Protein AF-A0A7X8MA89-F1 (afdb_monomer_lite)

Radius of gyration: 22.32 Å; chains: 1; bounding box: 61×74×47 Å

Sequence (234 aa):
MNWMFFGKRVLFVTLAVSFALFIGYHLLQARSNEELETSLDEMATQAAENQDWDLDGEPDLDDAESEKSLIWLNSSLARVAFSEPRKSGRVFAYLSMGRLYGVDDQGRILELEVGESHKDAPLLSGDGLKVDVHNKRLAGKEFQDAVQFMKELEDKNPVMGRRISEICISRKSGLICYFNWADMIPILVGHGLIKQKVQSLSIFFEQLTNTGLLDHTRYLDARLGDRIVLKRNS

Structure (mmCIF, N/CA/C/O backbone):
data_AF-A0A7X8MA89-F1
#
_entry.id   AF-A0A7X8MA89-F1
#
loop_
_atom_site.group_PDB
_atom_site.id
_atom_site.type_symbol
_atom_site.label_atom_id
_atom_site.label_alt_id
_atom_site.label_comp_id
_atom_site.label_asym_id
_atom_site.label_entity_id
_atom_site.label_seq_id
_atom_site.pdbx_PDB_ins_code
_atom_site.Cartn_x
_atom_site.Cartn_y
_atom_site.Cartn_z
_atom_site.occupancy
_atom_site.B_iso_or_equiv
_atom_site.auth_seq_id
_atom_site.auth_comp_id
_atom_site.auth_asym_id
_atom_site.auth_atom_id
_atom_site.pdbx_PDB_model_num
ATOM 1 N N . MET A 1 1 ? 43.577 49.460 11.407 1.00 54.25 1 MET A N 1
ATOM 2 C CA . MET A 1 1 ? 42.816 48.251 11.800 1.00 54.25 1 MET A CA 1
ATOM 3 C C . MET A 1 1 ? 42.234 47.638 10.531 1.00 54.25 1 MET A C 1
ATOM 5 O O . MET A 1 1 ? 41.493 48.321 9.840 1.00 54.25 1 MET A O 1
ATOM 9 N N . ASN A 1 2 ? 42.670 46.438 10.136 1.00 53.50 2 ASN A N 1
ATOM 10 C CA . ASN A 1 2 ? 42.397 45.875 8.805 1.00 53.50 2 ASN A CA 1
ATOM 11 C C . ASN A 1 2 ? 41.014 45.191 8.759 1.00 53.50 2 ASN A C 1
ATOM 13 O O . ASN A 1 2 ? 40.892 43.980 8.942 1.00 53.50 2 ASN A O 1
ATOM 17 N N . TRP A 1 3 ? 39.967 45.982 8.517 1.00 58.16 3 TRP A N 1
ATOM 18 C CA . TRP A 1 3 ? 38.560 45.553 8.472 1.00 58.16 3 TRP A CA 1
ATOM 19 C C . TRP A 1 3 ? 38.288 44.395 7.494 1.00 58.16 3 TRP A C 1
ATOM 21 O O . TRP A 1 3 ? 37.449 43.537 7.761 1.00 58.16 3 TRP A O 1
ATOM 31 N N . MET A 1 4 ? 39.062 44.296 6.410 1.00 61.19 4 MET A N 1
ATOM 32 C CA . MET A 1 4 ? 38.929 43.233 5.406 1.00 61.19 4 MET A CA 1
ATOM 33 C C . MET A 1 4 ? 39.327 41.840 5.932 1.00 61.19 4 MET A C 1
ATOM 35 O O . MET A 1 4 ? 38.734 40.833 5.546 1.00 61.19 4 MET A O 1
ATOM 39 N N . PHE A 1 5 ? 40.305 41.767 6.842 1.00 56.97 5 PHE A N 1
ATOM 40 C CA . PHE A 1 5 ? 40.705 40.507 7.481 1.00 56.97 5 PHE A CA 1
ATOM 41 C C . PHE A 1 5 ? 39.694 40.058 8.537 1.00 56.97 5 PHE A C 1
ATOM 43 O O . PHE A 1 5 ? 39.476 38.859 8.707 1.00 56.97 5 PHE A O 1
ATOM 50 N N . PHE A 1 6 ? 39.052 41.012 9.213 1.00 65.12 6 PHE A N 1
ATOM 51 C CA . PHE A 1 6 ? 38.007 40.727 10.191 1.00 65.12 6 PHE A CA 1
ATOM 52 C C . PHE A 1 6 ? 36.743 40.189 9.505 1.00 65.12 6 PHE A C 1
ATOM 54 O O . PHE A 1 6 ? 36.234 39.145 9.902 1.00 65.12 6 PHE A O 1
ATOM 61 N N . GLY A 1 7 ? 36.315 40.810 8.398 1.00 65.62 7 GLY A N 1
ATOM 62 C CA . GLY A 1 7 ? 35.159 40.356 7.616 1.00 65.62 7 GLY A CA 1
ATOM 63 C C . GLY A 1 7 ? 35.308 38.935 7.063 1.00 65.62 7 GLY A C 1
ATOM 64 O O . GLY A 1 7 ? 34.386 38.132 7.179 1.00 65.62 7 GLY A O 1
ATOM 65 N N . LYS A 1 8 ? 36.493 38.574 6.543 1.00 70.50 8 LYS A N 1
ATOM 66 C CA . LYS A 1 8 ? 36.761 37.203 6.067 1.00 70.50 8 LYS A CA 1
ATOM 67 C C . LYS A 1 8 ? 36.689 36.170 7.194 1.00 70.50 8 LYS A C 1
ATOM 69 O O . LYS A 1 8 ? 36.146 35.092 6.989 1.00 70.50 8 LYS A O 1
ATOM 74 N N . ARG A 1 9 ? 37.207 36.492 8.384 1.00 73.00 9 ARG A N 1
ATOM 75 C CA . ARG A 1 9 ? 37.161 35.583 9.541 1.00 73.00 9 ARG A CA 1
ATOM 76 C C . ARG A 1 9 ? 35.742 35.392 10.066 1.00 73.00 9 ARG A C 1
ATOM 78 O O . ARG A 1 9 ? 35.363 34.262 10.346 1.00 73.00 9 ARG A O 1
ATOM 85 N N . VAL A 1 10 ? 34.953 36.463 10.137 1.00 78.56 10 VAL A N 1
ATOM 86 C CA . VAL A 1 10 ? 33.542 36.385 10.546 1.00 78.56 10 VAL A CA 1
ATOM 87 C C . VAL A 1 10 ? 32.737 35.533 9.563 1.00 78.56 10 VAL A C 1
ATOM 89 O O . VAL A 1 10 ? 31.991 34.665 10.000 1.00 78.56 10 VAL A O 1
ATOM 92 N N . LEU A 1 11 ? 32.953 35.704 8.254 1.00 78.06 11 LEU A N 1
ATOM 93 C CA . LEU A 1 11 ? 32.260 34.929 7.221 1.00 78.06 11 LEU A CA 1
ATOM 94 C C . LEU A 1 11 ? 32.615 33.431 7.254 1.00 78.06 11 LEU A C 1
ATOM 96 O O . LEU A 1 11 ? 31.752 32.584 7.052 1.00 78.06 11 LEU A O 1
ATOM 100 N N . PHE A 1 12 ? 33.872 33.090 7.551 1.00 81.00 12 PHE A N 1
ATOM 101 C CA . PHE A 1 12 ? 34.279 31.693 7.733 1.00 81.00 12 PHE A CA 1
ATOM 102 C C . PHE A 1 12 ? 33.636 31.056 8.969 1.00 81.00 12 PHE A C 1
ATOM 104 O O . PHE A 1 12 ? 33.211 29.904 8.913 1.00 81.00 12 PHE A O 1
ATOM 111 N N . VAL A 1 13 ? 33.538 31.798 10.075 1.00 81.69 13 VAL A N 1
ATOM 112 C CA . VAL A 1 13 ? 32.922 31.296 11.310 1.00 81.69 13 VAL A CA 1
ATOM 113 C C . VAL A 1 13 ? 31.419 31.091 11.125 1.00 81.69 13 VAL A C 1
ATOM 115 O O . VAL A 1 13 ? 30.904 30.047 11.516 1.00 81.69 13 VAL A O 1
ATOM 118 N N . THR A 1 14 ? 30.709 32.021 10.481 1.00 80.38 14 THR A N 1
ATOM 119 C CA . THR A 1 14 ? 29.268 31.859 10.227 1.00 80.38 14 THR A CA 1
ATOM 120 C C . THR A 1 14 ? 28.972 30.703 9.275 1.00 80.38 14 THR A C 1
ATOM 122 O O . THR A 1 14 ? 28.021 29.954 9.509 1.00 80.38 14 THR A O 1
ATOM 125 N N . LEU A 1 15 ? 29.805 30.501 8.249 1.00 83.94 15 LEU A N 1
ATOM 126 C CA . LEU A 1 15 ? 29.686 29.356 7.345 1.00 83.94 15 LEU A CA 1
ATOM 127 C C . LEU A 1 15 ? 29.904 28.030 8.092 1.00 83.94 15 LEU A C 1
ATOM 129 O O . LEU A 1 15 ? 29.112 27.104 7.941 1.00 83.94 15 LEU A O 1
ATOM 133 N N . ALA A 1 16 ? 30.935 27.958 8.939 1.00 82.81 16 ALA A N 1
ATOM 134 C CA . ALA A 1 16 ? 31.242 26.766 9.726 1.00 82.81 16 ALA A CA 1
ATOM 135 C C . ALA A 1 16 ? 30.123 26.419 10.722 1.00 82.81 16 ALA A C 1
ATOM 137 O O . ALA A 1 16 ? 29.740 25.256 10.829 1.00 82.81 16 ALA A O 1
ATOM 138 N N . VAL A 1 17 ? 29.554 27.420 11.403 1.00 85.94 17 VAL A N 1
ATOM 139 C CA . VAL A 1 17 ? 28.417 27.224 12.318 1.00 85.94 17 VAL A CA 1
ATOM 140 C C . VAL A 1 17 ? 27.176 26.754 11.560 1.00 85.94 17 VAL A C 1
ATOM 142 O O . VAL A 1 17 ? 26.513 25.819 12.000 1.00 85.94 17 VAL A O 1
ATOM 145 N N . SER A 1 18 ? 26.888 27.339 10.396 1.00 80.75 18 SER A N 1
ATOM 146 C CA . SER A 1 18 ? 25.745 26.927 9.568 1.00 80.75 18 SER A CA 1
ATOM 147 C C . SER A 1 18 ? 25.890 25.483 9.083 1.00 80.75 18 SER A C 1
ATOM 149 O O . SER A 1 18 ? 24.931 24.719 9.115 1.00 80.75 18 SER A O 1
ATOM 151 N N . PHE A 1 19 ? 27.103 25.082 8.695 1.00 83.25 19 PHE A N 1
ATOM 152 C CA . PHE A 1 19 ? 27.389 23.715 8.264 1.00 83.25 19 PHE A CA 1
ATOM 153 C C . PHE A 1 19 ? 27.298 22.711 9.422 1.00 83.25 19 PHE A C 1
ATOM 155 O O . PHE A 1 19 ? 26.742 21.628 9.258 1.00 83.25 19 PHE A O 1
ATOM 162 N N . ALA A 1 20 ? 27.773 23.084 10.615 1.00 79.12 20 ALA A N 1
ATOM 163 C CA . ALA A 1 20 ? 27.639 22.263 11.817 1.00 79.12 20 ALA A CA 1
ATOM 164 C C . ALA A 1 20 ? 26.168 22.072 12.225 1.00 79.12 20 ALA A C 1
ATOM 166 O O . ALA A 1 20 ? 25.771 20.962 12.573 1.00 79.12 20 ALA A O 1
ATOM 167 N N . LEU A 1 21 ? 25.347 23.124 12.126 1.00 80.81 21 LEU A N 1
ATOM 168 C CA . LEU A 1 21 ? 23.904 23.039 12.367 1.00 80.81 21 LEU A CA 1
ATOM 169 C C . LEU A 1 21 ? 23.198 22.173 11.318 1.00 80.81 21 LEU A C 1
ATOM 171 O O . LEU A 1 21 ? 22.340 21.374 11.678 1.00 80.81 21 LEU A O 1
ATOM 175 N N . PHE A 1 22 ? 23.586 22.278 10.046 1.00 82.56 22 PHE A N 1
ATOM 176 C CA . PHE A 1 22 ? 23.045 21.452 8.964 1.00 82.56 22 PHE A CA 1
ATOM 177 C C . PHE A 1 22 ? 23.359 19.961 9.163 1.00 82.56 22 PHE A C 1
ATOM 179 O O . PHE A 1 22 ? 22.467 19.120 9.067 1.00 82.56 22 PHE A O 1
ATOM 186 N N . ILE A 1 23 ? 24.604 19.631 9.521 1.00 77.50 23 ILE A N 1
ATOM 187 C CA . ILE A 1 23 ? 25.004 18.257 9.861 1.00 77.50 23 ILE A CA 1
ATOM 188 C C . ILE A 1 23 ? 24.258 17.768 11.106 1.00 77.50 23 ILE A C 1
ATOM 190 O O . ILE A 1 23 ? 23.755 16.649 11.111 1.00 77.50 23 ILE A O 1
ATOM 194 N N . GLY A 1 24 ? 24.161 18.600 12.147 1.00 70.25 24 GLY A N 1
ATOM 195 C CA . GLY A 1 24 ? 23.437 18.266 13.373 1.00 70.25 24 GLY A CA 1
ATOM 196 C C . GLY A 1 24 ? 21.956 17.985 13.119 1.00 70.25 24 GLY A C 1
ATOM 197 O O . GLY A 1 24 ? 21.426 17.008 13.639 1.00 70.25 24 GLY A O 1
ATOM 198 N N . TYR A 1 25 ? 21.312 18.786 12.268 1.00 77.06 25 TYR A N 1
ATOM 199 C CA . TYR A 1 25 ? 19.928 18.579 11.846 1.00 77.06 25 TYR A CA 1
ATOM 200 C C . TYR A 1 25 ? 19.752 17.244 11.114 1.00 77.06 25 TYR A C 1
ATOM 202 O O . TYR A 1 25 ? 18.875 16.463 11.473 1.00 77.06 25 TYR A O 1
ATOM 210 N N . HIS A 1 26 ? 20.626 16.929 10.154 1.00 70.38 26 HIS A N 1
ATOM 211 C CA . HIS A 1 26 ? 20.563 15.655 9.436 1.00 70.38 26 HIS A CA 1
ATOM 212 C C . HIS A 1 26 ? 20.870 14.442 10.319 1.00 70.38 26 HIS A C 1
ATOM 214 O O . HIS A 1 26 ? 20.232 13.406 10.160 1.00 70.38 26 HIS A O 1
ATOM 220 N N . LEU A 1 27 ? 21.796 14.563 11.274 1.00 63.69 27 LEU A 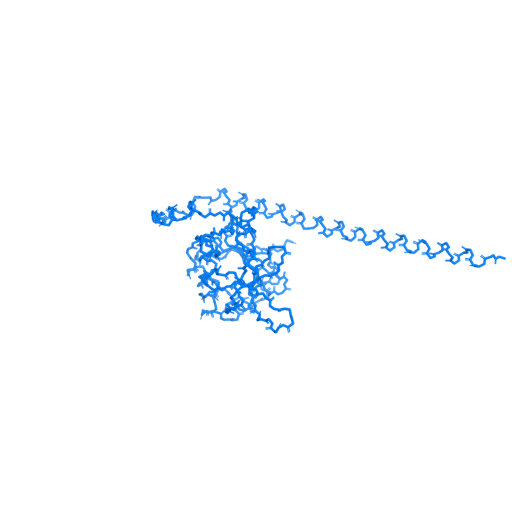N 1
ATOM 221 C CA . LEU A 1 27 ? 22.070 13.514 12.259 1.00 63.69 27 LEU A CA 1
ATOM 222 C C . LEU A 1 27 ? 20.877 13.277 13.185 1.00 63.69 27 LEU A C 1
ATOM 224 O O . LEU A 1 27 ? 20.548 12.128 13.454 1.00 63.69 27 LEU A O 1
ATOM 228 N N . LEU A 1 28 ? 20.210 14.339 13.645 1.00 60.69 28 LEU A N 1
ATOM 229 C CA . LEU A 1 28 ? 19.001 14.221 14.464 1.00 60.69 28 LEU A CA 1
ATOM 230 C C . LEU A 1 28 ? 17.848 13.584 13.684 1.00 60.69 28 LEU A C 1
ATOM 232 O O . LEU A 1 28 ? 17.157 12.730 14.228 1.00 60.69 28 LEU A O 1
ATOM 236 N N . GLN A 1 29 ? 17.683 13.944 12.411 1.00 61.69 29 GLN A N 1
ATOM 237 C CA . GLN A 1 29 ? 16.650 13.383 11.541 1.00 61.69 29 GLN A CA 1
ATOM 238 C C . GLN A 1 29 ? 16.921 11.909 11.187 1.00 61.69 29 GLN A C 1
ATOM 240 O O . GLN A 1 29 ? 16.000 11.100 11.117 1.00 61.69 29 GLN A O 1
ATOM 245 N N . ALA A 1 30 ? 18.192 11.535 11.010 1.00 52.50 30 ALA A N 1
ATOM 246 C CA . ALA A 1 30 ? 18.584 10.140 10.834 1.00 52.50 30 ALA A CA 1
ATOM 247 C C . ALA A 1 30 ? 18.309 9.325 12.104 1.00 52.50 30 ALA A C 1
ATOM 249 O O . ALA A 1 30 ? 17.738 8.245 12.019 1.00 52.50 30 ALA A O 1
ATOM 250 N N . ARG A 1 31 ? 18.628 9.877 13.283 1.00 47.22 31 ARG A N 1
ATOM 251 C CA . ARG A 1 31 ? 18.390 9.215 14.571 1.00 47.22 31 ARG A CA 1
ATOM 252 C C . ARG A 1 31 ? 16.905 9.065 14.897 1.00 47.22 31 ARG A C 1
ATOM 254 O O . ARG A 1 31 ? 16.517 8.031 15.420 1.00 47.22 31 ARG A O 1
ATOM 261 N N . SER A 1 32 ? 16.072 10.054 14.559 1.00 43.34 32 SER A N 1
ATOM 262 C CA . SER A 1 32 ? 14.61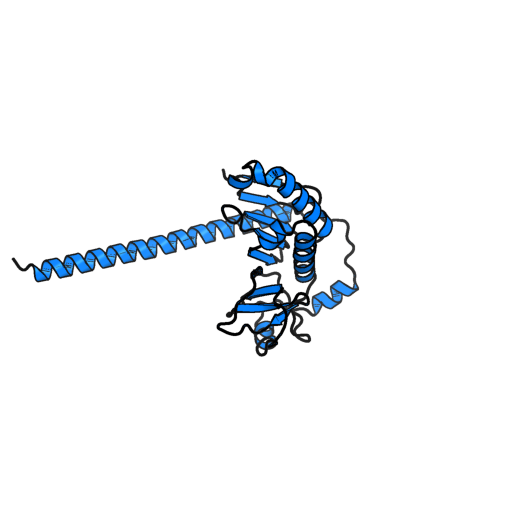7 9.947 14.734 1.00 43.34 32 SER A CA 1
ATOM 263 C C . SER A 1 32 ? 14.007 8.887 13.822 1.00 43.34 32 SER A C 1
ATOM 265 O O . SER A 1 32 ? 13.091 8.183 14.232 1.00 43.34 32 SER A O 1
ATOM 267 N N . ASN A 1 33 ? 14.518 8.758 12.595 1.00 45.75 33 ASN A N 1
ATOM 268 C CA . ASN A 1 33 ? 14.082 7.710 11.676 1.00 45.75 33 ASN A CA 1
ATOM 269 C C . ASN A 1 33 ? 14.550 6.327 12.147 1.00 45.75 33 ASN A C 1
ATOM 271 O O . ASN A 1 33 ? 13.771 5.386 12.099 1.00 45.75 33 ASN A O 1
ATOM 275 N N . GLU A 1 34 ? 15.772 6.220 12.668 1.00 43.81 34 GLU A N 1
ATOM 276 C CA . GLU A 1 34 ? 16.325 4.979 13.221 1.00 43.81 34 GLU A CA 1
ATOM 277 C C . GLU A 1 34 ? 15.583 4.541 14.499 1.00 43.81 34 GLU A C 1
ATOM 279 O O . GLU A 1 34 ? 15.299 3.357 14.666 1.00 43.81 34 GLU A O 1
ATOM 284 N N . GLU A 1 35 ? 15.177 5.481 15.364 1.00 44.31 35 GLU A N 1
ATOM 285 C CA . GLU A 1 35 ? 14.286 5.234 16.515 1.00 44.31 35 GLU A CA 1
ATOM 286 C C . GLU A 1 35 ? 12.871 4.818 16.079 1.00 44.31 35 GLU A C 1
ATOM 288 O O . GLU A 1 35 ? 12.244 3.963 16.710 1.00 44.31 35 GLU A O 1
ATOM 293 N N . LEU A 1 36 ? 12.358 5.380 14.979 1.00 46.22 36 LEU A N 1
ATOM 294 C CA . LEU A 1 36 ? 11.080 4.966 14.402 1.00 46.22 36 LEU A CA 1
ATOM 295 C C . LEU A 1 36 ? 11.171 3.533 13.858 1.00 46.22 36 LEU A C 1
ATOM 297 O O . LEU A 1 36 ? 10.317 2.715 14.191 1.00 46.22 36 LEU A O 1
ATOM 301 N N . GLU A 1 37 ? 12.216 3.221 13.089 1.00 43.78 37 GLU A N 1
ATOM 302 C CA . GLU A 1 37 ? 12.484 1.895 12.518 1.00 43.78 37 GLU A CA 1
ATOM 303 C C . GLU A 1 37 ? 12.707 0.837 13.603 1.00 43.78 37 GLU A C 1
ATOM 305 O O . GLU A 1 37 ? 12.076 -0.216 13.556 1.00 43.78 37 GLU A O 1
ATOM 310 N N . THR A 1 38 ? 13.504 1.129 14.635 1.00 43.53 38 THR A N 1
ATOM 311 C CA . THR A 1 38 ? 13.673 0.218 15.782 1.00 43.53 38 THR A CA 1
ATOM 312 C C . THR A 1 38 ? 12.377 0.039 16.562 1.00 43.53 38 THR A C 1
ATOM 314 O O . THR A 1 38 ? 12.041 -1.090 16.914 1.00 43.53 38 THR A O 1
ATOM 317 N N . SER A 1 39 ? 11.580 1.096 16.754 1.00 53.72 39 SER A N 1
ATOM 318 C CA . SER A 1 39 ? 10.260 0.948 17.377 1.00 53.72 39 SER A CA 1
ATOM 319 C C . SER A 1 39 ? 9.304 0.106 16.526 1.00 53.72 39 SER A C 1
ATOM 321 O O . SER A 1 39 ? 8.515 -0.653 17.078 1.00 53.72 39 SER A O 1
ATOM 323 N N . LEU A 1 40 ? 9.389 0.184 15.194 1.00 53.03 40 LEU A N 1
ATOM 324 C CA . LEU A 1 40 ? 8.588 -0.617 14.267 1.00 53.03 40 LEU A CA 1
ATOM 325 C C . LEU A 1 40 ? 9.028 -2.085 14.255 1.00 53.03 40 LEU A C 1
ATOM 327 O O . LEU A 1 40 ? 8.169 -2.965 14.232 1.00 53.03 40 LEU A O 1
ATOM 331 N N . ASP A 1 41 ? 10.330 -2.361 14.335 1.00 45.09 41 ASP A N 1
ATOM 332 C CA . ASP A 1 41 ? 10.867 -3.720 14.444 1.00 45.09 41 ASP A CA 1
ATOM 333 C C . ASP A 1 41 ? 10.530 -4.359 15.795 1.00 45.09 41 ASP A C 1
ATOM 335 O O . ASP A 1 41 ? 10.106 -5.520 15.843 1.00 45.09 41 ASP A O 1
ATOM 339 N N . GLU A 1 42 ? 10.620 -3.605 16.893 1.00 53.19 42 GLU A N 1
ATOM 340 C CA . GLU A 1 42 ? 10.161 -4.033 18.218 1.00 53.19 42 GLU A CA 1
ATOM 341 C C . GLU A 1 42 ? 8.641 -4.270 18.235 1.00 53.19 42 GLU A C 1
ATOM 343 O O . GLU A 1 42 ? 8.182 -5.293 18.746 1.00 53.19 42 GLU A O 1
ATOM 348 N N . MET A 1 43 ? 7.852 -3.404 17.587 1.00 54.06 43 MET A N 1
ATOM 349 C CA . MET A 1 43 ? 6.399 -3.563 17.426 1.00 54.06 43 MET A CA 1
ATOM 350 C C . MET A 1 43 ? 6.030 -4.774 16.560 1.00 54.06 43 MET A C 1
ATOM 352 O O . MET A 1 43 ? 5.094 -5.505 16.886 1.00 54.06 43 MET A O 1
ATOM 356 N N . ALA A 1 44 ? 6.773 -5.032 15.483 1.00 47.25 44 ALA A N 1
ATOM 357 C CA . ALA A 1 44 ? 6.608 -6.228 14.668 1.00 47.25 44 ALA A CA 1
ATOM 358 C C . ALA A 1 44 ? 6.992 -7.488 15.462 1.00 47.25 44 ALA A C 1
ATOM 360 O O . ALA A 1 44 ? 6.428 -8.557 15.250 1.00 47.25 44 ALA A O 1
ATOM 361 N N . THR A 1 45 ? 7.942 -7.385 16.392 1.00 47.12 45 THR A N 1
ATOM 362 C CA . THR A 1 45 ? 8.371 -8.503 17.246 1.00 47.12 45 THR A CA 1
ATOM 363 C C . THR A 1 45 ? 7.344 -8.808 18.339 1.00 47.12 45 THR A C 1
ATOM 365 O O . THR A 1 45 ? 6.967 -9.965 18.482 1.00 47.12 45 THR A O 1
ATOM 368 N N . GLN A 1 46 ? 6.766 -7.792 18.990 1.00 45.19 46 GLN A N 1
ATOM 369 C CA . GLN A 1 46 ? 5.611 -7.967 19.891 1.00 45.19 46 GLN A CA 1
ATOM 370 C C . GLN A 1 46 ? 4.355 -8.479 19.167 1.00 45.19 46 GLN A C 1
ATOM 372 O O . GLN A 1 46 ? 3.516 -9.160 19.750 1.00 45.19 46 GLN A O 1
ATOM 377 N N . ALA A 1 47 ? 4.204 -8.156 17.885 1.00 43.06 47 ALA A N 1
ATOM 378 C CA . ALA A 1 47 ? 3.150 -8.698 17.040 1.00 43.06 47 ALA A CA 1
ATOM 379 C C . ALA A 1 47 ? 3.360 -10.172 16.675 1.00 43.06 47 ALA A C 1
ATOM 381 O O . ALA A 1 47 ? 2.394 -10.929 16.650 1.00 43.06 47 ALA A O 1
ATOM 382 N N . ALA A 1 48 ? 4.605 -10.572 16.405 1.00 44.88 48 ALA A N 1
ATOM 383 C CA . ALA A 1 48 ? 4.956 -11.958 16.118 1.00 44.88 48 ALA A CA 1
ATOM 384 C C . ALA A 1 48 ? 4.776 -12.865 17.348 1.00 44.88 48 ALA A C 1
ATOM 386 O O . ALA A 1 48 ? 4.417 -14.024 17.191 1.00 44.88 48 ALA A O 1
ATOM 387 N N . GLU A 1 49 ? 4.934 -12.339 18.569 1.00 42.41 49 GLU A N 1
ATOM 388 C CA . GLU A 1 49 ? 4.600 -13.071 19.804 1.00 42.41 49 GLU A CA 1
ATOM 389 C C . GLU A 1 49 ? 3.088 -13.318 19.985 1.00 42.41 49 GLU A C 1
ATOM 391 O O . GLU A 1 49 ? 2.708 -14.212 20.734 1.00 42.41 49 GLU A O 1
ATOM 396 N N . ASN A 1 50 ? 2.218 -12.601 19.261 1.00 43.75 50 ASN A N 1
ATOM 397 C CA . ASN A 1 50 ? 0.765 -12.821 19.248 1.00 43.75 50 ASN A CA 1
ATOM 398 C C . ASN A 1 50 ? 0.298 -13.683 18.054 1.00 43.75 50 ASN A C 1
ATOM 400 O O . ASN A 1 50 ? -0.861 -13.603 17.651 1.00 43.75 50 ASN A O 1
ATOM 404 N N . GLN A 1 51 ? 1.180 -14.515 17.487 1.00 38.72 51 GLN A N 1
ATOM 405 C CA . GLN A 1 51 ? 0.911 -15.371 16.317 1.00 38.72 51 GLN A CA 1
ATOM 406 C C . GLN A 1 51 ? -0.196 -16.427 16.489 1.00 38.72 51 GLN A C 1
ATOM 408 O O . GLN A 1 51 ? -0.559 -17.071 15.512 1.00 38.72 51 GLN A O 1
ATOM 413 N N . ASP A 1 52 ? -0.769 -16.585 17.682 1.00 38.44 52 ASP A N 1
ATOM 414 C CA . ASP A 1 52 ? -1.867 -17.532 17.940 1.00 38.44 52 ASP A CA 1
ATOM 415 C C . ASP A 1 52 ? -3.255 -17.041 17.467 1.00 38.44 52 ASP A C 1
ATOM 417 O O . ASP A 1 52 ? -4.268 -17.680 17.743 1.00 38.44 52 ASP A O 1
ATOM 421 N N . TRP A 1 53 ? -3.332 -15.898 16.774 1.00 46.84 53 TRP A N 1
ATOM 422 C CA . TRP A 1 53 ? -4.604 -15.223 16.473 1.00 46.84 53 TRP A CA 1
ATOM 423 C C . TRP A 1 53 ? -5.043 -15.305 14.997 1.00 46.84 53 TRP A C 1
ATOM 425 O O . TRP A 1 53 ? -6.110 -14.793 14.672 1.00 46.84 53 TRP A O 1
ATOM 435 N N . ASP A 1 54 ? -4.285 -15.984 14.125 1.00 49.59 54 ASP A N 1
ATOM 436 C CA . ASP A 1 54 ? -4.573 -16.119 12.680 1.00 49.59 54 ASP A CA 1
ATOM 437 C C . ASP A 1 54 ? -4.716 -17.599 12.248 1.00 49.59 54 ASP A C 1
ATOM 439 O O . ASP A 1 54 ? -3.950 -18.098 11.433 1.00 49.59 54 ASP A O 1
ATOM 443 N N . LEU A 1 55 ? -5.676 -18.313 12.850 1.00 48.47 55 LEU A N 1
ATOM 444 C CA . LEU A 1 55 ? -5.977 -19.755 12.726 1.00 48.47 55 LEU A CA 1
ATOM 445 C C . LEU A 1 55 ? -6.767 -20.352 11.538 1.00 48.47 55 LEU A C 1
ATOM 447 O O . LEU A 1 55 ? -6.696 -21.558 11.359 1.00 48.47 55 LEU A O 1
ATOM 451 N N . ASP A 1 56 ? -7.604 -19.617 10.789 1.00 41.56 56 ASP A N 1
ATOM 452 C CA . ASP A 1 56 ? -8.793 -20.278 10.174 1.00 41.56 56 ASP A CA 1
ATOM 453 C C . ASP A 1 56 ? -8.883 -20.223 8.633 1.00 41.56 56 ASP A C 1
ATOM 455 O O . ASP A 1 56 ? -9.963 -20.357 8.055 1.00 41.56 56 ASP A O 1
ATOM 459 N N . GLY A 1 57 ? -7.766 -20.039 7.930 1.00 46.38 57 GLY A N 1
ATOM 460 C CA . GLY A 1 57 ? -7.726 -20.170 6.470 1.00 46.38 57 GLY A CA 1
ATOM 461 C C . GLY A 1 57 ? -6.751 -21.256 6.052 1.00 46.38 57 GLY A C 1
ATOM 462 O O . GLY A 1 57 ? -5.545 -21.020 6.103 1.00 46.38 57 GLY A O 1
ATOM 463 N N . GLU A 1 58 ? -7.244 -22.424 5.623 1.00 39.97 58 GLU A N 1
ATOM 464 C CA . GLU A 1 58 ? -6.388 -23.386 4.921 1.00 39.97 58 GLU A CA 1
ATOM 465 C C . GLU A 1 58 ? -5.705 -22.666 3.742 1.00 39.97 58 GLU A C 1
ATOM 467 O O . GLU A 1 58 ? -6.372 -21.933 3.005 1.00 39.97 58 GLU A O 1
ATOM 472 N N . PRO A 1 59 ? -4.379 -22.798 3.570 1.00 46.00 59 PRO A N 1
ATOM 473 C CA . PRO A 1 59 ? -3.711 -22.228 2.414 1.00 46.00 59 PRO A CA 1
ATOM 474 C C . PRO A 1 59 ? -4.224 -22.941 1.162 1.00 46.00 59 PRO A C 1
ATOM 476 O O . PRO A 1 59 ? -4.023 -24.148 1.017 1.00 46.00 59 PRO A O 1
ATOM 479 N N . ASP A 1 60 ? -4.863 -22.195 0.259 1.00 50.38 60 ASP A N 1
ATOM 480 C CA . ASP A 1 60 ? -5.212 -22.692 -1.069 1.00 50.38 60 ASP A CA 1
ATOM 481 C C . ASP A 1 60 ? -3.935 -23.240 -1.733 1.00 50.38 60 ASP A C 1
ATOM 483 O O . ASP A 1 60 ? -2.965 -22.516 -1.979 1.00 50.38 60 ASP A O 1
ATOM 487 N N . LEU A 1 61 ? -3.898 -24.557 -1.959 1.00 49.94 61 LEU A N 1
ATOM 488 C CA . LEU A 1 61 ? -2.697 -25.274 -2.413 1.00 49.94 61 LEU A CA 1
ATOM 489 C C . LEU A 1 61 ? -2.190 -24.767 -3.775 1.00 49.94 61 LEU A C 1
ATOM 491 O O . LEU A 1 61 ? -0.982 -24.774 -4.017 1.00 49.94 61 LEU A O 1
ATOM 495 N N . ASP A 1 62 ? -3.099 -24.273 -4.618 1.00 52.19 62 ASP A N 1
ATOM 496 C CA . ASP A 1 62 ? -2.790 -23.698 -5.931 1.00 52.19 62 ASP A CA 1
ATOM 497 C C . ASP A 1 62 ? -2.036 -22.358 -5.815 1.00 52.19 62 ASP A C 1
ATOM 499 O O . ASP A 1 62 ? -1.094 -22.094 -6.572 1.00 52.19 62 ASP A O 1
ATOM 503 N N . ASP A 1 63 ? -2.371 -21.534 -4.817 1.00 57.22 63 ASP A N 1
ATOM 504 C CA . ASP A 1 63 ? -1.676 -20.270 -4.558 1.00 57.22 63 ASP A CA 1
ATOM 505 C C . ASP A 1 63 ? -0.261 -20.521 -4.022 1.00 57.22 63 ASP A C 1
ATOM 507 O O . ASP A 1 63 ? 0.683 -19.816 -4.389 1.00 57.22 63 ASP A O 1
ATOM 511 N N . ALA A 1 64 ? -0.077 -21.570 -3.214 1.00 59.34 64 ALA A N 1
ATOM 512 C CA . ALA A 1 64 ? 1.210 -21.909 -2.613 1.00 59.34 64 ALA A CA 1
ATOM 513 C C . ALA A 1 64 ? 2.271 -22.359 -3.638 1.00 59.34 64 ALA A C 1
ATOM 515 O O . ALA A 1 64 ? 3.463 -22.107 -3.439 1.00 59.34 64 ALA A O 1
ATOM 516 N N . GLU A 1 65 ? 1.882 -23.023 -4.731 1.00 59.34 65 GLU A N 1
ATOM 517 C CA . GLU A 1 65 ? 2.814 -23.356 -5.819 1.00 59.34 65 GLU A CA 1
ATOM 518 C C . GLU A 1 65 ? 3.139 -22.144 -6.694 1.00 59.34 65 GLU A C 1
ATOM 520 O O . GLU A 1 65 ? 4.310 -21.926 -7.024 1.00 59.34 65 GLU A O 1
ATOM 525 N N . SER A 1 66 ? 2.140 -21.313 -7.005 1.00 64.69 66 SER A N 1
ATOM 526 C CA . SER A 1 66 ? 2.348 -20.062 -7.738 1.00 64.69 66 SER A CA 1
ATOM 527 C C . SER A 1 66 ? 3.279 -19.113 -6.970 1.00 64.69 66 SER A C 1
ATOM 529 O O . SER A 1 66 ? 4.207 -18.552 -7.557 1.00 64.69 66 SER A O 1
ATOM 531 N N . GLU A 1 67 ? 3.113 -18.995 -5.649 1.00 75.44 67 GLU A N 1
ATOM 532 C CA . GLU A 1 67 ? 3.954 -18.175 -4.767 1.00 75.44 67 GLU A CA 1
ATOM 533 C C . GLU A 1 67 ? 5.436 -18.577 -4.793 1.00 75.44 67 GLU A C 1
ATOM 535 O O . GLU A 1 67 ? 6.304 -17.704 -4.755 1.00 75.44 67 GLU A O 1
ATOM 540 N N . LYS A 1 68 ? 5.750 -19.875 -4.914 1.00 74.44 68 LYS A N 1
ATOM 541 C CA . LYS A 1 68 ? 7.142 -20.372 -4.948 1.00 74.44 68 LYS A CA 1
ATOM 542 C C . LYS A 1 68 ? 7.918 -19.922 -6.184 1.00 74.44 68 LYS A C 1
ATOM 544 O O . LYS A 1 68 ? 9.146 -19.880 -6.143 1.00 74.44 68 LYS A O 1
ATOM 549 N N . SER A 1 69 ? 7.219 -19.623 -7.279 1.00 83.00 69 SER A N 1
ATOM 550 C CA . SER A 1 69 ? 7.835 -19.143 -8.522 1.00 83.00 69 SER A CA 1
ATOM 551 C C . SER A 1 69 ? 8.144 -17.643 -8.501 1.00 83.00 69 SER A C 1
ATOM 553 O O . SER A 1 69 ? 8.903 -17.149 -9.339 1.00 83.00 69 SER A O 1
ATOM 555 N N . LEU A 1 70 ? 7.566 -16.913 -7.544 1.00 90.25 70 LEU A N 1
ATOM 556 C CA . LEU A 1 70 ? 7.744 -15.478 -7.424 1.00 90.25 70 LEU A CA 1
ATOM 557 C C . LEU A 1 70 ? 9.081 -15.153 -6.772 1.00 90.25 70 LEU A C 1
ATOM 559 O O . LEU A 1 70 ? 9.576 -15.854 -5.889 1.00 90.25 70 LEU A O 1
ATOM 563 N N . ILE A 1 71 ? 9.646 -14.025 -7.176 1.00 91.38 71 ILE A N 1
ATOM 564 C CA . ILE A 1 71 ? 10.874 -13.504 -6.585 1.00 91.38 71 ILE A CA 1
ATOM 565 C C . ILE A 1 71 ? 10.617 -12.152 -5.939 1.00 91.38 71 ILE A C 1
ATOM 567 O O . ILE A 1 71 ? 9.727 -11.404 -6.335 1.00 91.38 71 ILE A O 1
ATOM 571 N N . TRP A 1 72 ? 11.426 -11.807 -4.948 1.00 90.88 72 TRP A N 1
ATOM 572 C CA . TRP A 1 72 ? 11.321 -10.513 -4.289 1.00 90.88 72 TRP A CA 1
ATOM 573 C C . TRP A 1 72 ? 11.725 -9.371 -5.224 1.00 90.88 72 TRP A C 1
ATOM 575 O O . TRP A 1 72 ? 12.709 -9.474 -5.969 1.00 90.88 72 TRP A O 1
ATOM 585 N N . LEU A 1 73 ? 11.003 -8.253 -5.138 1.00 89.12 73 LEU A N 1
ATOM 586 C CA . LEU A 1 73 ? 11.236 -7.051 -5.943 1.00 89.12 73 LEU A CA 1
ATOM 587 C C . LEU A 1 73 ? 12.651 -6.482 -5.764 1.00 89.12 73 LEU A C 1
ATOM 589 O O . LEU A 1 73 ? 13.234 -5.928 -6.694 1.00 89.12 73 LEU A O 1
ATOM 593 N N . ASN A 1 74 ? 13.217 -6.627 -4.565 1.00 85.19 74 ASN A N 1
ATOM 594 C CA . ASN A 1 74 ? 14.560 -6.151 -4.240 1.00 85.19 74 ASN A CA 1
ATOM 595 C C . ASN A 1 74 ? 15.687 -7.018 -4.832 1.00 85.19 74 ASN A C 1
ATOM 597 O O . ASN A 1 74 ? 16.854 -6.630 -4.755 1.00 85.19 74 ASN A O 1
ATOM 601 N N . SER A 1 75 ? 15.366 -8.164 -5.436 1.00 85.56 75 SER A N 1
ATOM 602 C CA . SER A 1 75 ? 16.364 -9.009 -6.087 1.00 85.56 75 SER A CA 1
ATOM 603 C C . SER A 1 75 ? 16.927 -8.348 -7.353 1.00 85.56 75 SER A C 1
ATOM 605 O O . SER A 1 75 ? 16.265 -7.578 -8.053 1.00 85.56 75 SER A O 1
ATOM 607 N N . SER A 1 76 ? 18.177 -8.673 -7.686 1.00 82.00 76 SER A N 1
ATOM 608 C CA . SER A 1 76 ? 18.827 -8.185 -8.909 1.00 82.00 76 SER A CA 1
ATOM 609 C C . SER A 1 76 ? 18.074 -8.604 -10.174 1.00 82.00 76 SER A C 1
ATOM 611 O O . SER A 1 76 ? 17.999 -7.834 -11.130 1.00 82.00 76 SER A O 1
ATOM 613 N N . LEU A 1 77 ? 17.472 -9.795 -10.159 1.00 81.75 77 LEU A N 1
ATOM 614 C CA . LEU A 1 77 ? 16.735 -10.358 -11.286 1.00 81.75 77 LEU A CA 1
ATOM 615 C C . LEU A 1 77 ? 15.438 -9.584 -11.572 1.00 81.75 77 LEU A C 1
ATOM 617 O O . LEU A 1 77 ? 15.129 -9.335 -12.737 1.00 81.75 77 LEU A O 1
ATOM 621 N N . ALA A 1 78 ? 14.745 -9.104 -10.533 1.00 83.38 78 ALA A N 1
ATOM 622 C CA . ALA A 1 78 ? 13.586 -8.227 -10.693 1.00 83.38 78 ALA A CA 1
ATOM 623 C C . ALA A 1 78 ? 13.956 -6.931 -11.433 1.00 83.38 78 ALA A C 1
ATOM 625 O O . ALA A 1 78 ? 13.286 -6.555 -12.389 1.00 83.38 78 ALA A O 1
ATOM 626 N N . ARG A 1 79 ? 15.068 -6.277 -11.069 1.00 78.44 79 ARG A N 1
ATOM 627 C CA . ARG A 1 79 ? 15.502 -5.029 -11.734 1.00 78.44 79 ARG A CA 1
ATOM 628 C C . ARG A 1 79 ? 15.732 -5.204 -13.235 1.00 78.44 79 ARG A C 1
ATOM 630 O O . ARG A 1 79 ? 15.409 -4.305 -14.004 1.00 78.44 79 ARG A O 1
ATOM 637 N N . VAL A 1 80 ? 16.271 -6.353 -13.644 1.00 81.50 80 VAL A N 1
ATOM 638 C CA . VAL A 1 80 ? 16.497 -6.675 -15.061 1.00 81.50 80 VAL A CA 1
ATOM 639 C C . VAL A 1 80 ? 15.176 -6.938 -15.785 1.00 81.50 80 VAL A C 1
ATOM 641 O O . VAL A 1 80 ? 15.007 -6.493 -16.917 1.00 81.50 80 VAL A O 1
ATOM 644 N N . ALA A 1 81 ? 14.221 -7.606 -15.132 1.00 80.00 81 ALA A N 1
ATOM 645 C CA . ALA A 1 81 ? 12.918 -7.929 -15.715 1.00 80.00 81 ALA A CA 1
ATOM 646 C C . ALA A 1 81 ? 12.106 -6.684 -16.124 1.00 80.00 81 ALA A C 1
ATOM 648 O O . ALA A 1 81 ? 11.358 -6.725 -17.105 1.00 80.00 81 ALA A O 1
ATOM 649 N N . PHE A 1 82 ? 12.286 -5.575 -15.400 1.00 82.81 82 PHE A N 1
ATOM 650 C CA . PHE A 1 82 ? 11.568 -4.309 -15.597 1.00 82.81 82 PHE A CA 1
ATOM 651 C C . PHE A 1 82 ? 12.389 -3.223 -16.304 1.00 82.81 82 PHE A C 1
ATOM 653 O O . PHE A 1 82 ? 12.075 -2.037 -16.197 1.00 82.81 82 PHE A O 1
ATOM 660 N N . SER A 1 83 ? 13.430 -3.604 -17.049 1.00 78.94 83 SER A N 1
ATOM 661 C CA . SER A 1 83 ? 14.181 -2.671 -17.901 1.0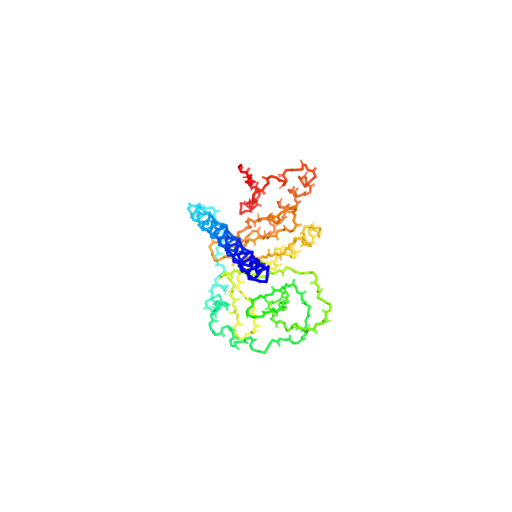0 78.94 83 SER A CA 1
ATOM 662 C C . SER A 1 83 ? 13.305 -2.023 -18.984 1.00 78.94 83 SER A C 1
ATOM 664 O O . SER A 1 83 ? 13.526 -0.870 -19.347 1.00 78.94 83 SER A O 1
ATOM 666 N N . GLU A 1 84 ? 12.276 -2.741 -19.438 1.00 83.81 84 GLU A N 1
ATOM 667 C CA . GLU A 1 84 ? 11.308 -2.315 -20.451 1.00 83.81 84 GLU A CA 1
ATOM 668 C C . GLU A 1 84 ? 9.889 -2.280 -19.856 1.00 83.81 84 GLU A C 1
ATOM 670 O O . GLU A 1 84 ? 9.114 -3.229 -20.039 1.00 83.81 84 GLU A O 1
ATOM 675 N N . PRO A 1 85 ? 9.545 -1.229 -19.090 1.00 86.00 85 PRO A N 1
ATOM 676 C CA . PRO A 1 85 ? 8.198 -1.044 -18.563 1.00 86.00 85 PRO A CA 1
ATOM 677 C C . PRO A 1 85 ? 7.187 -0.765 -19.685 1.00 86.00 85 PRO A C 1
ATOM 679 O O . PRO A 1 85 ? 7.530 -0.372 -20.804 1.00 86.00 85 PRO A O 1
ATOM 682 N N . ARG A 1 86 ? 5.901 -0.959 -19.391 1.00 88.25 86 ARG A N 1
ATOM 683 C CA . ARG A 1 86 ? 4.832 -0.709 -20.360 1.00 88.25 86 ARG A CA 1
ATOM 684 C C . ARG A 1 86 ? 4.595 0.795 -20.511 1.00 88.25 86 ARG A C 1
ATOM 686 O O . ARG A 1 86 ? 4.394 1.488 -19.526 1.00 88.25 86 ARG A O 1
ATOM 693 N N . LYS A 1 87 ? 4.523 1.285 -21.747 1.00 86.81 87 LYS A N 1
ATOM 694 C CA . LYS A 1 87 ? 4.371 2.725 -22.040 1.00 86.81 87 LYS A CA 1
ATOM 695 C C . LYS A 1 87 ? 2.986 3.310 -21.754 1.00 86.81 87 LYS A C 1
ATOM 697 O O . LYS A 1 87 ? 2.820 4.517 -21.773 1.00 86.81 87 LYS A O 1
ATOM 702 N N . SER A 1 88 ? 1.969 2.470 -21.576 1.00 84.38 88 SER A N 1
ATOM 703 C CA . SER A 1 88 ? 0.593 2.931 -21.402 1.00 84.38 88 SER A CA 1
ATOM 704 C C . SER A 1 88 ? -0.202 2.035 -20.465 1.00 84.38 88 SER A C 1
ATOM 706 O O . SER A 1 88 ? -0.062 0.807 -20.465 1.00 84.38 88 SER A O 1
ATOM 708 N N . GLY A 1 89 ? -1.067 2.668 -19.681 1.00 86.31 89 GLY A N 1
ATOM 709 C CA . GLY A 1 89 ? -1.932 2.022 -18.706 1.00 86.31 89 GLY A CA 1
ATOM 710 C C . GLY A 1 89 ? -2.529 3.048 -17.750 1.00 86.31 89 GLY A C 1
ATOM 711 O O . GLY A 1 89 ? -2.093 4.195 -17.694 1.00 86.31 89 GLY A O 1
ATOM 712 N N . ARG A 1 90 ? -3.544 2.635 -16.991 1.00 90.38 90 ARG A N 1
ATOM 713 C CA . ARG A 1 90 ? -4.092 3.458 -15.914 1.00 90.38 90 ARG A CA 1
ATOM 714 C C . ARG A 1 90 ? -3.252 3.239 -14.662 1.00 90.38 90 ARG A C 1
ATOM 716 O O . ARG A 1 90 ? -3.227 2.128 -14.142 1.00 90.38 90 ARG A O 1
ATOM 723 N N . VAL A 1 91 ? -2.636 4.304 -14.158 1.00 93.44 91 VAL A N 1
ATOM 724 C CA . VAL A 1 91 ? -1.936 4.272 -12.870 1.00 93.44 91 VAL A CA 1
ATOM 725 C C . VAL A 1 91 ? -2.953 4.049 -11.749 1.00 93.44 91 VAL A C 1
ATOM 727 O O . VAL A 1 91 ? -3.916 4.810 -11.588 1.00 93.44 91 VAL A O 1
ATOM 730 N N . PHE A 1 92 ? -2.748 2.965 -11.012 1.00 94.62 92 PHE A N 1
ATOM 731 C CA . PHE A 1 92 ? -3.482 2.606 -9.806 1.00 94.62 92 PHE A CA 1
ATOM 732 C C . PHE A 1 92 ? -2.680 2.956 -8.551 1.00 94.62 92 PHE A C 1
ATOM 734 O O . PHE A 1 92 ? -3.251 3.490 -7.608 1.00 94.62 92 PHE A O 1
ATOM 741 N N . ALA A 1 93 ? -1.367 2.729 -8.587 1.00 96.44 93 ALA A N 1
ATOM 742 C CA . ALA A 1 93 ? -0.424 3.116 -7.546 1.00 96.44 93 ALA A CA 1
ATOM 743 C C . ALA A 1 93 ? 0.948 3.448 -8.158 1.00 96.44 93 ALA A C 1
ATOM 745 O O . ALA A 1 93 ? 1.208 3.142 -9.325 1.00 96.44 93 ALA A O 1
ATOM 746 N N . TYR A 1 94 ? 1.827 4.058 -7.374 1.00 95.81 94 TYR A N 1
ATOM 747 C CA . TYR A 1 94 ? 3.223 4.294 -7.729 1.00 95.81 94 TYR A CA 1
ATOM 748 C C . TYR A 1 94 ? 4.141 3.261 -7.087 1.00 95.81 94 TYR A C 1
ATOM 750 O O . TYR A 1 94 ? 3.811 2.678 -6.062 1.00 95.81 94 TYR A O 1
ATOM 758 N N . LEU A 1 95 ? 5.317 3.052 -7.668 1.00 94.88 95 LEU A N 1
ATOM 759 C CA . LEU A 1 95 ? 6.337 2.151 -7.141 1.00 94.88 95 LEU A CA 1
ATOM 760 C C . LEU A 1 95 ? 7.728 2.764 -7.314 1.00 94.88 95 LEU A C 1
ATOM 762 O O . LEU A 1 95 ? 8.071 3.239 -8.398 1.00 94.88 95 LEU A O 1
ATOM 766 N N . SER A 1 96 ? 8.548 2.723 -6.261 1.00 90.06 96 SER A N 1
ATOM 767 C CA . SER A 1 96 ? 9.938 3.190 -6.305 1.00 90.06 96 SER A CA 1
ATOM 768 C C . SER A 1 96 ? 10.914 2.019 -6.424 1.00 90.06 96 SER A C 1
ATOM 770 O O . SER A 1 96 ? 11.015 1.179 -5.534 1.00 90.06 96 SER A O 1
ATOM 772 N N . MET A 1 97 ? 11.662 1.968 -7.528 1.00 84.38 97 MET A N 1
ATOM 773 C CA . MET A 1 97 ? 12.695 0.952 -7.785 1.00 84.38 97 MET A CA 1
ATOM 774 C C . MET A 1 97 ? 13.956 1.588 -8.381 1.00 84.38 97 MET A C 1
ATOM 776 O O . MET A 1 97 ? 14.388 1.254 -9.485 1.00 84.38 97 MET A O 1
ATOM 780 N N . GLY A 1 98 ? 14.517 2.583 -7.692 1.00 80.94 98 GLY A N 1
ATOM 781 C CA . GLY A 1 98 ? 15.628 3.404 -8.202 1.00 80.94 98 GLY A CA 1
ATOM 782 C C . GLY A 1 98 ? 15.198 4.498 -9.191 1.00 80.94 98 GLY A C 1
ATOM 783 O O . GLY A 1 98 ? 15.925 5.467 -9.382 1.00 80.94 98 GLY A O 1
ATOM 784 N N . ARG A 1 99 ? 13.993 4.384 -9.757 1.00 86.94 99 ARG A N 1
ATOM 785 C CA . ARG A 1 99 ? 13.189 5.472 -10.330 1.00 86.94 99 ARG A CA 1
ATOM 786 C C . ARG A 1 99 ? 11.715 5.234 -9.993 1.00 86.94 99 ARG A C 1
ATOM 788 O O . ARG A 1 99 ? 11.370 4.150 -9.516 1.00 86.94 99 ARG A O 1
ATOM 795 N N . LEU A 1 100 ? 10.875 6.239 -10.226 1.00 89.50 100 LEU A N 1
ATOM 796 C CA . LEU A 1 100 ? 9.433 6.138 -10.021 1.00 89.50 100 LEU A CA 1
ATOM 797 C C . LEU A 1 100 ? 8.772 5.457 -11.225 1.00 89.50 100 LEU A C 1
ATOM 799 O O . LEU A 1 100 ? 9.048 5.813 -12.371 1.00 89.50 100 LEU A O 1
ATOM 803 N N . TYR A 1 101 ? 7.894 4.500 -10.951 1.00 92.44 101 TYR A N 1
ATOM 804 C CA . TYR A 1 101 ? 7.073 3.803 -11.935 1.00 92.44 101 TYR A CA 1
ATOM 805 C C . TYR A 1 101 ? 5.600 3.893 -11.552 1.00 92.44 101 TYR A C 1
ATOM 807 O O . TYR A 1 101 ? 5.262 4.033 -10.375 1.00 92.44 101 TYR A O 1
ATOM 815 N N . GLY A 1 102 ? 4.725 3.769 -12.545 1.00 94.38 102 GLY A N 1
ATOM 816 C CA . GLY A 1 102 ? 3.315 3.491 -12.308 1.00 94.38 102 GLY A CA 1
ATOM 817 C C . GLY A 1 102 ? 3.084 1.989 -12.181 1.00 94.38 102 GLY A C 1
ATOM 818 O O . GLY A 1 102 ? 3.845 1.182 -12.712 1.00 94.38 102 GLY A O 1
ATOM 819 N N . VAL A 1 103 ? 2.010 1.609 -11.509 1.00 95.38 103 VAL A N 1
ATOM 820 C CA . VAL A 1 103 ? 1.528 0.229 -11.437 1.00 95.38 103 VAL A CA 1
ATOM 821 C C . VAL A 1 103 ? 0.030 0.243 -11.702 1.00 95.38 103 VAL A C 1
ATOM 823 O O . VAL A 1 103 ? -0.680 1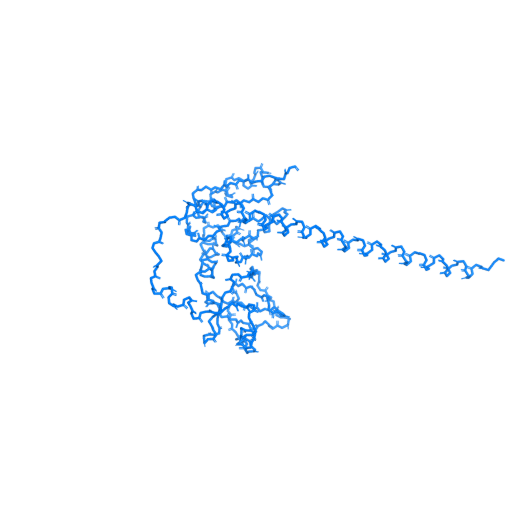.083 -11.144 1.00 95.38 103 VAL A O 1
ATOM 826 N N . ASP A 1 104 ? -0.456 -0.644 -12.570 1.00 95.31 104 ASP A N 1
ATOM 827 C CA . ASP A 1 104 ? -1.898 -0.854 -12.749 1.00 95.31 104 ASP A CA 1
ATOM 828 C C . ASP A 1 104 ? -2.481 -1.804 -11.683 1.00 95.31 104 ASP A C 1
ATOM 830 O O . ASP A 1 104 ? -1.769 -2.402 -10.878 1.00 95.31 104 ASP A O 1
ATOM 834 N N . ASP A 1 105 ? -3.802 -1.958 -11.655 1.00 94.19 105 ASP A N 1
ATOM 835 C CA . ASP A 1 105 ? -4.484 -2.812 -10.674 1.00 94.19 105 ASP A CA 1
ATOM 836 C C . ASP A 1 105 ? -4.282 -4.323 -10.914 1.00 94.19 105 ASP A C 1
ATOM 838 O O . ASP A 1 105 ? -4.780 -5.138 -10.141 1.00 94.19 105 ASP A O 1
ATOM 842 N N . GLN A 1 106 ? -3.562 -4.695 -11.976 1.00 95.00 106 GLN A N 1
ATOM 843 C CA . GLN A 1 106 ? -3.135 -6.060 -12.295 1.00 95.00 106 GLN A CA 1
ATOM 844 C C . GLN A 1 106 ? -1.644 -6.283 -11.989 1.00 95.00 106 GLN A C 1
ATOM 846 O O . GLN A 1 106 ? -1.103 -7.347 -12.306 1.00 95.00 106 GLN A O 1
ATOM 851 N N . GLY A 1 107 ? -0.971 -5.283 -11.411 1.00 94.69 107 GLY A N 1
ATOM 852 C CA . GLY A 1 107 ? 0.440 -5.327 -11.038 1.00 94.69 107 GLY A CA 1
ATOM 853 C C . GLY A 1 107 ?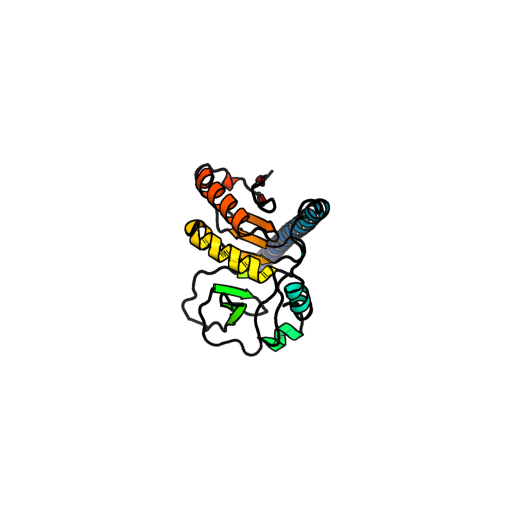 1.412 -5.016 -12.171 1.00 94.69 107 GLY A C 1
ATOM 854 O O . GLY A 1 107 ? 2.620 -5.127 -11.974 1.00 94.69 107 GLY A O 1
ATOM 855 N N . ARG A 1 108 ? 0.954 -4.639 -13.368 1.00 94.62 108 ARG A N 1
ATOM 856 C CA . ARG A 1 108 ? 1.870 -4.342 -14.478 1.00 94.62 108 ARG A CA 1
ATOM 857 C C . ARG A 1 108 ? 2.601 -3.036 -14.217 1.00 94.62 108 ARG A C 1
ATOM 859 O O . ARG A 1 108 ? 1.977 -2.027 -13.894 1.00 94.62 108 ARG A O 1
ATOM 866 N N . ILE A 1 109 ? 3.913 -3.056 -14.427 1.00 93.00 109 ILE A N 1
ATOM 867 C CA . ILE A 1 109 ? 4.764 -1.879 -14.262 1.00 93.00 109 ILE A CA 1
ATOM 868 C C . ILE A 1 109 ? 4.668 -0.986 -15.502 1.00 93.00 109 ILE A C 1
ATOM 870 O O . ILE A 1 109 ? 4.868 -1.436 -16.636 1.00 93.00 109 ILE A O 1
ATOM 874 N N . LEU A 1 110 ? 4.368 0.286 -15.267 1.00 92.94 110 LEU A N 1
ATOM 875 C CA . LEU A 1 110 ? 4.165 1.325 -16.265 1.00 92.94 110 LEU A CA 1
ATOM 876 C C . LEU A 1 110 ? 5.321 2.327 -16.230 1.00 92.94 110 LEU A C 1
ATOM 878 O O . LEU A 1 110 ? 5.802 2.715 -15.162 1.00 92.94 110 LEU A O 1
ATOM 882 N N . GLU A 1 111 ? 5.744 2.767 -17.407 1.00 91.38 111 GLU A N 1
ATOM 883 C CA . GLU A 1 111 ? 6.626 3.917 -17.545 1.00 91.38 111 GLU A CA 1
ATOM 884 C C . GLU A 1 111 ? 5.843 5.191 -17.230 1.00 91.38 111 GLU A C 1
ATOM 886 O O . GLU A 1 111 ? 4.679 5.317 -17.609 1.00 91.38 111 GLU A O 1
ATOM 891 N N . LEU A 1 112 ? 6.476 6.123 -16.521 1.00 88.69 112 LEU A N 1
ATOM 892 C CA . LEU A 1 112 ? 5.924 7.453 -16.297 1.00 88.69 112 LEU A CA 1
ATOM 893 C C . LEU A 1 112 ? 6.628 8.428 -17.233 1.00 88.69 112 LEU A C 1
ATOM 895 O O . LEU A 1 112 ? 7.858 8.521 -17.220 1.00 88.69 112 LEU A O 1
ATOM 899 N N . GLU A 1 113 ? 5.856 9.151 -18.038 1.00 80.50 113 GLU A N 1
ATOM 900 C CA . GLU A 1 113 ? 6.397 10.200 -18.893 1.00 80.50 113 GLU A CA 1
ATOM 901 C C . GLU A 1 113 ? 6.691 11.461 -18.075 1.00 80.50 113 GLU A C 1
ATOM 903 O O . GLU A 1 113 ? 5.893 11.912 -17.250 1.00 80.50 113 GLU A O 1
ATOM 908 N N . VAL A 1 114 ? 7.870 12.041 -18.296 1.00 73.19 114 VAL A N 1
ATOM 909 C CA . VAL A 1 114 ? 8.291 13.259 -17.603 1.00 73.19 114 VAL A CA 1
ATOM 910 C C . VAL A 1 114 ? 7.477 14.440 -18.130 1.00 73.19 114 VAL A C 1
ATOM 912 O O . VAL A 1 114 ? 7.552 14.765 -19.312 1.00 73.19 114 VAL A O 1
ATOM 915 N N . GLY A 1 115 ? 6.750 15.117 -17.240 1.00 67.12 115 GLY A N 1
ATOM 916 C CA . GLY A 1 115 ? 5.975 16.317 -17.571 1.00 67.12 115 GLY A CA 1
ATOM 917 C C . GLY A 1 115 ? 4.489 16.072 -17.841 1.00 67.12 115 GLY A C 1
ATOM 918 O O . GLY A 1 115 ? 3.763 17.038 -18.072 1.00 67.12 115 GLY A O 1
ATOM 919 N N . GLU A 1 116 ? 4.016 14.825 -17.768 1.00 73.75 116 GLU A N 1
ATOM 920 C CA . GLU A 1 116 ? 2.581 14.541 -17.757 1.00 73.75 116 GLU A CA 1
ATOM 921 C C . GLU A 1 116 ? 1.947 14.848 -16.394 1.00 73.75 116 GLU A C 1
ATOM 923 O O . GLU A 1 116 ? 2.570 14.745 -15.336 1.00 73.75 116 GLU A O 1
ATOM 928 N N . SER A 1 117 ? 0.665 15.225 -16.415 1.00 72.81 117 SER A N 1
ATOM 929 C CA . SER A 1 117 ? -0.116 15.364 -15.188 1.00 72.81 117 SER A CA 1
ATOM 930 C C . SER A 1 117 ? -0.341 13.981 -14.581 1.00 72.81 117 SER A C 1
ATOM 932 O O . SER A 1 117 ? -1.046 13.139 -15.135 1.00 72.81 117 SER A O 1
ATOM 934 N N . HIS A 1 118 ? 0.285 13.750 -13.433 1.00 77.75 118 HIS A N 1
ATOM 935 C CA . HIS A 1 118 ? 0.171 12.503 -12.696 1.00 77.75 118 HIS A CA 1
ATOM 936 C C . HIS A 1 118 ? -1.094 12.486 -11.833 1.00 77.75 118 HIS A C 1
ATOM 938 O O . HIS A 1 118 ? -1.500 13.498 -11.260 1.00 77.75 118 HIS A O 1
ATOM 944 N N . LYS A 1 119 ? -1.725 11.313 -11.740 1.00 81.44 119 LYS A N 1
ATOM 945 C CA . LYS A 1 119 ? -2.909 11.108 -10.905 1.00 81.44 119 LYS A CA 1
ATOM 946 C C . LYS A 1 119 ? -2.502 11.042 -9.430 1.00 81.44 119 LYS A C 1
ATOM 948 O O . LYS A 1 119 ? -1.467 10.464 -9.112 1.00 81.44 119 LYS A O 1
ATOM 953 N N . ASP A 1 120 ? -3.342 11.558 -8.542 1.00 86.94 120 ASP A N 1
ATOM 954 C CA . ASP A 1 120 ? -3.215 11.288 -7.109 1.00 86.94 120 ASP A CA 1
ATOM 955 C C . ASP A 1 120 ? -3.478 9.793 -6.846 1.00 86.94 120 ASP A C 1
ATOM 957 O O . ASP A 1 120 ? -4.567 9.278 -7.133 1.00 86.94 120 ASP A O 1
ATOM 961 N N . ALA A 1 121 ? -2.433 9.076 -6.440 1.00 92.06 121 ALA A N 1
ATOM 962 C CA . ALA A 1 121 ? -2.426 7.634 -6.230 1.00 92.06 121 ALA A CA 1
ATOM 963 C C . ALA A 1 121 ? -1.362 7.275 -5.178 1.00 92.06 121 ALA A C 1
ATOM 965 O O . ALA A 1 121 ? -0.334 7.955 -5.106 1.00 92.06 121 ALA A O 1
ATOM 966 N N . PRO A 1 122 ? -1.578 6.216 -4.380 1.00 95.38 122 PRO A N 1
ATOM 967 C CA . PRO A 1 122 ? -0.671 5.866 -3.296 1.00 95.38 122 PRO A CA 1
ATOM 968 C C . PRO A 1 122 ? 0.645 5.277 -3.807 1.00 95.38 122 PRO A C 1
ATOM 970 O O . PRO A 1 122 ? 0.711 4.713 -4.901 1.00 95.38 122 PRO A O 1
ATOM 973 N N . LEU A 1 123 ? 1.690 5.355 -2.986 1.00 96.38 123 LEU A N 1
ATOM 974 C CA . LEU A 1 123 ? 2.947 4.636 -3.183 1.00 96.38 123 LEU A CA 1
ATOM 975 C C . LEU A 1 123 ? 2.837 3.200 -2.645 1.00 96.38 123 LEU A C 1
ATOM 977 O O . LEU A 1 123 ? 2.349 2.983 -1.542 1.00 96.38 123 LEU A O 1
ATOM 981 N N . LEU A 1 124 ? 3.329 2.220 -3.397 1.00 97.19 124 LEU A N 1
ATOM 982 C CA . LEU A 1 124 ? 3.594 0.865 -2.918 1.00 97.19 124 LEU A CA 1
ATOM 983 C C . LEU A 1 124 ? 5.058 0.756 -2.499 1.00 97.19 124 LEU A C 1
ATOM 985 O O . LEU A 1 124 ? 5.962 1.146 -3.246 1.00 97.19 124 LEU A O 1
ATOM 989 N N . SER A 1 125 ? 5.287 0.196 -1.318 1.00 95.25 125 SER A N 1
ATOM 990 C CA . SER A 1 125 ? 6.618 0.026 -0.737 1.00 95.25 125 SER A CA 1
ATOM 991 C C . SER A 1 125 ? 6.707 -1.270 0.078 1.00 95.25 125 SER A C 1
ATOM 993 O O . SER A 1 125 ? 5.767 -2.065 0.116 1.00 95.25 125 SER A O 1
ATOM 995 N N . GLY A 1 126 ? 7.852 -1.492 0.722 1.00 92.94 126 GLY A N 1
ATOM 996 C CA . GLY A 1 126 ? 8.058 -2.606 1.643 1.00 92.94 126 GLY A CA 1
ATOM 997 C C . GLY A 1 126 ? 8.821 -3.790 1.050 1.00 92.94 126 GLY A C 1
ATOM 998 O O . GLY A 1 126 ? 9.009 -3.933 -0.162 1.00 92.94 126 GLY A O 1
ATOM 999 N N . ASP A 1 127 ? 9.318 -4.639 1.944 1.00 90.19 127 ASP A N 1
ATOM 1000 C CA . ASP A 1 127 ? 10.161 -5.791 1.626 1.00 90.19 127 ASP A CA 1
ATOM 1001 C C . ASP A 1 127 ? 9.362 -7.022 1.167 1.00 90.19 127 ASP A C 1
ATOM 1003 O O . ASP A 1 127 ? 9.941 -7.968 0.616 1.00 90.19 127 ASP A O 1
ATOM 1007 N N . GLY A 1 128 ? 8.044 -7.006 1.376 1.00 91.06 128 GLY A N 1
ATOM 1008 C CA . GLY A 1 128 ? 7.095 -8.057 1.024 1.00 91.06 128 GLY A CA 1
ATOM 1009 C C . GLY A 1 128 ? 6.622 -8.024 -0.430 1.00 91.06 128 GLY A C 1
ATOM 1010 O O . GLY A 1 128 ? 5.892 -8.914 -0.854 1.00 91.06 128 GLY A O 1
ATOM 1011 N N . LEU A 1 129 ? 7.053 -7.042 -1.223 1.00 94.12 129 LEU A N 1
ATOM 1012 C CA . LEU A 1 129 ? 6.730 -6.977 -2.647 1.00 94.12 129 LEU A CA 1
ATOM 1013 C C . LEU A 1 129 ? 7.400 -8.119 -3.427 1.00 94.12 129 LEU A C 1
ATOM 1015 O O . LEU A 1 129 ? 8.632 -8.219 -3.497 1.00 94.12 129 LEU A O 1
ATOM 1019 N N . LYS A 1 130 ? 6.575 -8.955 -4.062 1.00 93.94 130 LYS A N 1
ATOM 1020 C CA . LYS A 1 130 ? 6.988 -10.040 -4.959 1.00 93.94 130 LYS A CA 1
ATOM 1021 C C . LYS A 1 130 ? 6.655 -9.697 -6.410 1.00 93.94 130 LYS A C 1
ATOM 1023 O O . LYS A 1 130 ? 5.756 -8.904 -6.699 1.00 93.94 130 LYS A O 1
ATOM 1028 N N . VAL A 1 131 ? 7.381 -10.318 -7.333 1.00 93.50 131 VAL A N 1
ATOM 1029 C CA . VAL A 1 131 ? 7.179 -10.161 -8.771 1.00 93.50 131 VAL A CA 1
ATOM 1030 C C . VAL A 1 131 ? 7.167 -11.488 -9.499 1.00 93.50 131 VAL A C 1
ATOM 1032 O O . VAL A 1 131 ? 7.931 -12.407 -9.201 1.00 93.50 131 VAL A O 1
ATOM 1035 N N . ASP A 1 132 ? 6.314 -11.526 -10.510 1.00 92.88 132 ASP A N 1
ATOM 1036 C CA . ASP A 1 132 ? 6.295 -12.531 -11.553 1.00 92.88 132 ASP A CA 1
ATOM 1037 C C . ASP A 1 132 ? 7.118 -11.995 -12.729 1.00 92.88 132 ASP A C 1
ATOM 1039 O O . ASP A 1 132 ? 6.713 -11.073 -13.445 1.00 92.88 132 ASP A O 1
ATOM 1043 N N . VAL A 1 133 ? 8.315 -12.553 -12.891 1.00 87.69 133 VAL A N 1
ATOM 1044 C CA . VAL A 1 133 ? 9.292 -12.135 -13.907 1.00 87.69 133 VAL A CA 1
ATOM 1045 C C . VAL A 1 133 ? 8.811 -12.471 -15.309 1.00 87.69 133 VAL A C 1
ATOM 1047 O O . VAL A 1 133 ? 9.041 -11.696 -16.237 1.00 87.69 133 VAL A O 1
ATOM 1050 N N . HIS A 1 134 ? 8.138 -13.611 -15.465 1.00 86.56 134 HIS A N 1
ATOM 1051 C CA . HIS A 1 134 ? 7.665 -14.085 -16.760 1.00 86.56 134 HIS A CA 1
ATOM 1052 C C . HIS A 1 134 ? 6.580 -13.162 -17.306 1.00 86.56 134 HIS A C 1
ATOM 1054 O O . HIS A 1 134 ? 6.615 -12.790 -18.479 1.00 86.56 134 HIS A O 1
ATOM 1060 N N . ASN A 1 135 ? 5.666 -12.729 -16.436 1.00 87.44 135 ASN A N 1
ATOM 1061 C CA . ASN A 1 135 ? 4.577 -11.827 -16.802 1.00 87.44 135 ASN A CA 1
ATOM 1062 C C . ASN A 1 135 ? 4.891 -10.342 -16.566 1.00 87.44 135 ASN A C 1
ATOM 1064 O O . ASN A 1 135 ? 4.024 -9.501 -16.810 1.00 87.44 135 ASN A O 1
ATOM 1068 N N . LYS A 1 136 ? 6.107 -10.012 -16.104 1.00 88.00 136 LYS A N 1
ATOM 1069 C CA . LYS A 1 136 ? 6.561 -8.649 -15.783 1.00 88.00 136 LYS A CA 1
ATOM 1070 C C . LYS A 1 136 ? 5.520 -7.869 -14.966 1.00 88.00 136 LYS A C 1
ATOM 1072 O O . LYS A 1 136 ? 5.094 -6.774 -15.353 1.00 88.00 136 LYS A O 1
ATOM 1077 N N . ARG A 1 137 ? 5.121 -8.412 -13.815 1.00 93.00 137 ARG A N 1
ATOM 1078 C CA . ARG A 1 137 ? 4.149 -7.770 -12.913 1.00 93.00 137 ARG A CA 1
ATOM 1079 C C . ARG A 1 137 ? 4.474 -7.985 -11.438 1.00 93.00 137 ARG A C 1
ATOM 1081 O O . ARG A 1 137 ? 5.091 -8.988 -11.083 1.00 93.00 137 ARG A O 1
ATOM 1088 N N . LEU A 1 138 ? 4.015 -7.069 -10.590 1.00 94.25 138 LEU A N 1
ATOM 1089 C CA . LEU A 1 138 ? 3.819 -7.338 -9.170 1.00 94.25 138 LEU A CA 1
ATOM 1090 C C . LEU A 1 138 ? 2.813 -8.481 -9.013 1.00 94.25 138 LEU A C 1
ATOM 1092 O O . LEU A 1 138 ? 1.830 -8.576 -9.754 1.00 94.25 138 LEU A O 1
ATOM 1096 N N . ALA A 1 139 ? 3.097 -9.368 -8.072 1.00 93.75 139 ALA A N 1
ATOM 1097 C CA . ALA A 1 139 ? 2.320 -10.569 -7.817 1.00 93.75 139 ALA A CA 1
ATOM 1098 C C . ALA A 1 139 ? 2.442 -10.964 -6.339 1.00 93.75 139 ALA A C 1
ATOM 1100 O O . ALA A 1 139 ? 3.110 -10.286 -5.559 1.00 93.75 139 ALA A O 1
ATOM 1101 N N . GLY A 1 140 ? 1.810 -12.076 -5.973 1.00 91.19 140 GLY A N 1
ATOM 1102 C CA . GLY A 1 140 ? 1.777 -12.579 -4.601 1.00 91.19 140 GLY A CA 1
ATOM 1103 C C . GLY A 1 140 ? 0.525 -12.137 -3.859 1.00 91.19 140 GLY A C 1
ATOM 1104 O O . GLY A 1 140 ? -0.105 -11.129 -4.208 1.00 91.19 140 GLY A O 1
ATOM 1105 N N . LYS A 1 141 ? 0.164 -12.917 -2.842 1.00 91.06 141 LYS A N 1
ATOM 1106 C CA . LYS A 1 141 ? -1.038 -12.704 -2.037 1.00 91.06 141 LYS A CA 1
ATOM 1107 C C . LYS A 1 141 ? -1.061 -11.315 -1.412 1.00 91.06 141 LYS A C 1
ATOM 1109 O O . LYS A 1 141 ? -2.084 -10.645 -1.444 1.00 91.06 141 LYS A O 1
ATOM 1114 N N . GLU A 1 142 ? 0.076 -10.833 -0.925 1.00 91.38 142 GLU A N 1
ATOM 1115 C CA . GLU A 1 142 ? 0.151 -9.550 -0.228 1.00 91.38 142 GLU A CA 1
ATOM 1116 C C . GLU A 1 142 ? -0.105 -8.355 -1.164 1.00 91.38 142 GLU A C 1
ATOM 1118 O O . GLU A 1 142 ? -0.732 -7.373 -0.768 1.00 91.38 142 GLU A O 1
ATOM 1123 N N . PHE A 1 143 ? 0.316 -8.446 -2.431 1.00 94.94 143 PHE A N 1
ATOM 1124 C CA . PHE A 1 143 ? -0.040 -7.444 -3.439 1.00 94.94 143 PHE A CA 1
ATOM 1125 C C . PHE A 1 143 ? -1.541 -7.484 -3.762 1.00 94.94 143 PHE A C 1
ATOM 1127 O O . PHE A 1 143 ? -2.169 -6.431 -3.879 1.00 94.94 143 PHE A O 1
ATOM 1134 N N . GLN A 1 144 ? -2.132 -8.679 -3.871 1.00 94.69 144 GLN A N 1
ATOM 1135 C CA . GLN A 1 144 ? -3.574 -8.821 -4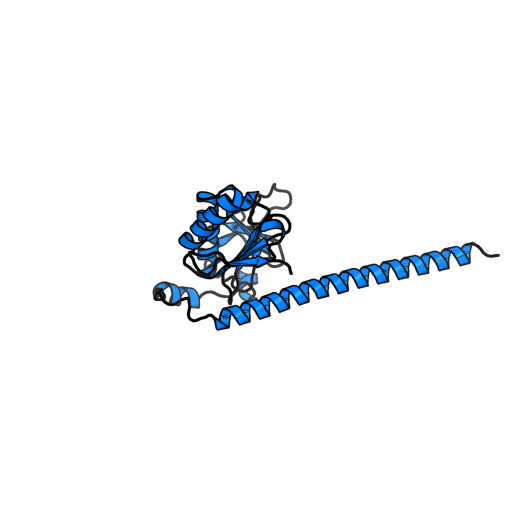.103 1.00 94.69 144 GLN A CA 1
ATOM 1136 C C . GLN A 1 144 ? -4.395 -8.280 -2.930 1.00 94.69 144 GLN A C 1
ATOM 1138 O O . GLN A 1 144 ? -5.358 -7.547 -3.156 1.00 94.69 144 GLN A O 1
ATOM 1143 N N . ASP A 1 145 ? -3.969 -8.549 -1.696 1.00 94.56 145 ASP A N 1
ATOM 1144 C CA . ASP A 1 145 ? -4.563 -7.991 -0.483 1.00 94.56 145 ASP A CA 1
ATOM 1145 C C . ASP A 1 145 ? -4.513 -6.453 -0.512 1.00 94.56 145 ASP A C 1
ATOM 1147 O O . ASP A 1 145 ? -5.516 -5.800 -0.222 1.00 94.56 145 ASP A O 1
ATOM 1151 N N . ALA A 1 146 ? -3.389 -5.851 -0.927 1.00 96.88 146 ALA A N 1
ATOM 1152 C CA . ALA A 1 146 ? -3.261 -4.396 -1.051 1.00 96.88 146 ALA A CA 1
ATOM 1153 C C . ALA A 1 146 ? -4.207 -3.813 -2.116 1.00 96.88 146 ALA A C 1
ATOM 1155 O O . ALA A 1 146 ? -4.883 -2.809 -1.872 1.00 96.88 146 ALA A O 1
ATOM 1156 N N . VAL A 1 147 ? -4.290 -4.448 -3.291 1.00 96.75 147 VAL A N 1
ATOM 1157 C CA . VAL A 1 147 ? -5.218 -4.051 -4.365 1.00 96.75 147 VAL A CA 1
ATOM 1158 C C . VAL A 1 147 ? -6.665 -4.156 -3.895 1.00 96.75 147 VAL A C 1
ATOM 1160 O O . VAL A 1 147 ? -7.450 -3.230 -4.116 1.00 96.75 147 VAL A O 1
ATOM 1163 N N . GLN A 1 148 ? -7.019 -5.257 -3.232 1.00 96.19 148 GLN A N 1
ATOM 1164 C CA . GLN A 1 148 ? -8.352 -5.463 -2.683 1.00 96.19 148 GLN A CA 1
ATOM 1165 C C . GLN A 1 148 ? -8.676 -4.416 -1.619 1.00 96.19 148 GLN A C 1
ATOM 1167 O O . GLN A 1 148 ? -9.758 -3.837 -1.662 1.00 96.19 148 GLN A O 1
ATOM 1172 N N . PHE A 1 149 ? -7.741 -4.130 -0.713 1.00 96.44 149 PHE A N 1
ATOM 1173 C CA . PHE A 1 149 ? -7.914 -3.141 0.346 1.00 96.44 149 PHE A CA 1
ATOM 1174 C C . PHE A 1 149 ? -8.217 -1.759 -0.231 1.00 96.44 149 PHE A C 1
ATOM 1176 O O . PHE A 1 149 ? -9.207 -1.140 0.150 1.00 96.44 149 PHE A O 1
ATOM 1183 N N . MET A 1 150 ? -7.419 -1.305 -1.202 1.00 95.88 150 MET A N 1
ATOM 1184 C CA . MET A 1 150 ? -7.630 -0.016 -1.867 1.00 95.88 150 MET A CA 1
ATOM 1185 C C . MET A 1 150 ? -8.982 0.065 -2.584 1.00 95.88 150 MET A C 1
ATOM 1187 O O . MET A 1 150 ? -9.664 1.081 -2.476 1.00 95.88 150 MET A O 1
ATOM 1191 N N . LYS A 1 151 ? -9.380 -0.992 -3.306 1.00 95.69 151 LYS A N 1
ATOM 1192 C CA . LYS A 1 151 ? -10.662 -1.030 -4.031 1.00 95.69 151 LYS A CA 1
ATOM 1193 C C . LYS A 1 151 ? -11.852 -1.013 -3.075 1.00 95.69 151 LYS A C 1
ATOM 1195 O O . LYS A 1 151 ? -12.714 -0.153 -3.197 1.00 95.69 151 LYS A O 1
ATOM 1200 N N . GLU A 1 152 ? -11.862 -1.915 -2.097 1.00 95.62 152 GLU A N 1
ATOM 1201 C CA . GLU A 1 152 ? -12.939 -2.010 -1.105 1.00 95.62 152 GLU A CA 1
ATOM 1202 C C . GLU A 1 152 ? -13.064 -0.716 -0.291 1.00 95.62 152 GLU A C 1
ATOM 1204 O O . GLU A 1 152 ? -14.174 -0.304 0.048 1.00 95.62 152 GLU A O 1
ATOM 1209 N N . LEU A 1 153 ? -11.940 -0.060 0.019 1.00 94.06 153 LEU A N 1
ATOM 1210 C CA . LEU A 1 153 ? -11.952 1.194 0.760 1.00 94.06 153 LEU A CA 1
ATOM 1211 C C . LEU A 1 153 ? -12.438 2.370 -0.090 1.00 94.06 153 LEU A C 1
ATOM 1213 O O . LEU A 1 153 ? -13.240 3.151 0.408 1.00 94.06 153 LEU A O 1
ATOM 1217 N N . GLU A 1 154 ? -12.015 2.492 -1.353 1.00 93.12 154 GLU A N 1
ATOM 1218 C CA . GLU A 1 154 ? -12.558 3.518 -2.260 1.00 93.12 154 GLU A CA 1
ATOM 1219 C C . GLU A 1 154 ? -14.064 3.315 -2.487 1.00 93.12 154 GLU A C 1
ATOM 1221 O O . GLU A 1 154 ? -14.801 4.296 -2.539 1.00 93.12 154 GLU A O 1
ATOM 1226 N N . ASP A 1 155 ? -14.536 2.067 -2.560 1.00 94.06 155 ASP A N 1
ATOM 1227 C CA . ASP A 1 155 ? -15.955 1.750 -2.754 1.00 94.06 155 ASP A CA 1
ATOM 1228 C C . ASP A 1 155 ? -16.804 2.060 -1.507 1.00 94.06 155 ASP A C 1
ATOM 1230 O O . ASP A 1 155 ? -17.906 2.602 -1.623 1.00 94.06 155 ASP A O 1
ATOM 1234 N N . LYS A 1 156 ? -16.317 1.723 -0.304 1.00 93.12 156 LYS A N 1
ATOM 1235 C CA . LYS A 1 156 ? -17.059 1.912 0.959 1.00 93.12 156 LYS A CA 1
ATOM 1236 C C . LYS A 1 156 ? -16.909 3.312 1.541 1.00 93.12 156 LYS A C 1
ATOM 1238 O O . LYS A 1 156 ? -17.881 3.868 2.041 1.00 93.12 156 LYS A O 1
ATOM 1243 N N . ASN A 1 157 ? -15.706 3.875 1.490 1.00 90.50 157 ASN A N 1
ATOM 1244 C CA . ASN A 1 157 ? -15.393 5.195 2.022 1.00 90.50 157 ASN A CA 1
ATOM 1245 C C . ASN A 1 157 ? -14.410 5.935 1.087 1.00 90.50 157 ASN A C 1
ATOM 1247 O O . ASN A 1 157 ? -13.210 6.015 1.375 1.00 90.50 157 ASN A O 1
ATOM 1251 N N . PRO A 1 158 ? -14.910 6.544 -0.010 1.00 90.50 158 PRO A N 1
ATOM 1252 C CA . PRO A 1 158 ? -14.072 7.232 -1.000 1.00 90.50 158 PRO A CA 1
ATOM 1253 C C . PRO A 1 158 ? -13.220 8.365 -0.413 1.00 90.50 158 PRO A C 1
ATOM 1255 O O . PRO A 1 158 ? -12.153 8.697 -0.924 1.00 90.50 158 PRO A O 1
ATOM 1258 N N . VAL A 1 159 ? -13.690 9.000 0.667 1.00 88.38 159 VAL A N 1
ATOM 1259 C CA . VAL A 1 159 ? -12.944 10.069 1.346 1.00 88.38 159 VAL A CA 1
ATOM 1260 C C . VAL A 1 159 ? -11.687 9.506 1.998 1.00 88.38 159 VAL A C 1
ATOM 1262 O O . VAL A 1 159 ? -10.631 10.132 1.932 1.00 88.38 159 VAL A O 1
ATOM 1265 N N . MET A 1 160 ? -11.794 8.332 2.617 1.00 87.50 160 MET A N 1
ATOM 1266 C CA . MET A 1 160 ? -10.665 7.641 3.223 1.00 87.50 160 MET A CA 1
ATOM 1267 C C . MET A 1 160 ? -9.761 7.005 2.157 1.00 87.50 160 MET A C 1
ATOM 1269 O O . MET A 1 160 ? -8.543 7.141 2.257 1.00 87.50 160 MET A O 1
ATOM 1273 N N . GLY A 1 161 ? -10.335 6.399 1.111 1.00 89.75 161 GLY A N 1
ATOM 1274 C CA . GLY A 1 161 ? -9.591 5.809 -0.011 1.00 89.75 161 GLY A CA 1
ATOM 1275 C C . GLY A 1 161 ? -8.613 6.794 -0.659 1.00 89.75 161 GLY A C 1
ATOM 1276 O O . GLY A 1 161 ? -7.423 6.508 -0.785 1.00 89.75 161 GLY A O 1
ATOM 1277 N N . ARG A 1 162 ? -9.069 8.022 -0.931 1.00 89.56 162 ARG A N 1
ATOM 1278 C CA . ARG A 1 162 ? -8.237 9.106 -1.492 1.00 89.56 162 ARG A CA 1
ATOM 1279 C C . ARG A 1 162 ? -7.186 9.672 -0.544 1.00 89.56 162 ARG A C 1
ATOM 1281 O O . ARG A 1 162 ? -6.357 10.466 -0.968 1.00 89.56 162 ARG A O 1
ATOM 1288 N N . ARG A 1 163 ? -7.230 9.322 0.741 1.00 90.12 163 ARG A N 1
ATOM 1289 C CA . ARG A 1 163 ? -6.239 9.770 1.726 1.00 90.12 163 ARG A CA 1
ATOM 1290 C C . ARG A 1 163 ? -5.105 8.780 1.914 1.00 90.12 163 ARG A C 1
ATOM 1292 O O . ARG A 1 163 ? -4.173 9.112 2.639 1.00 90.12 163 ARG A O 1
ATOM 1299 N N . ILE A 1 164 ? -5.145 7.603 1.292 1.00 93.69 164 ILE A N 1
ATOM 1300 C CA . ILE A 1 164 ? -4.015 6.676 1.341 1.00 93.69 164 ILE A CA 1
ATOM 1301 C C . ILE A 1 164 ? -2.837 7.313 0.598 1.00 93.69 164 ILE A C 1
ATOM 1303 O O . ILE A 1 164 ? -2.907 7.557 -0.602 1.00 93.69 164 ILE A O 1
ATOM 1307 N N . SER A 1 165 ? -1.749 7.577 1.314 1.00 93.75 165 SER A N 1
ATOM 1308 C CA . SER A 1 165 ? -0.497 8.065 0.729 1.00 93.75 165 SER A CA 1
ATOM 1309 C C . SER A 1 165 ? 0.435 6.927 0.354 1.00 93.75 165 SER A C 1
ATOM 1311 O O . SER A 1 165 ? 1.085 6.979 -0.685 1.00 93.75 165 SER A O 1
ATOM 1313 N N . GLU A 1 166 ? 0.494 5.895 1.192 1.00 95.75 166 GLU A N 1
ATOM 1314 C CA . GLU A 1 166 ? 1.409 4.773 1.017 1.00 95.75 166 GLU A CA 1
ATOM 1315 C C . GLU A 1 166 ? 0.803 3.485 1.573 1.00 95.75 166 GLU A C 1
ATOM 1317 O O . GLU A 1 166 ? 0.136 3.492 2.610 1.00 95.75 166 GLU A O 1
ATOM 1322 N N . ILE A 1 167 ? 1.063 2.376 0.885 1.00 97.12 167 ILE A N 1
ATOM 1323 C CA . ILE A 1 167 ? 0.845 1.021 1.381 1.00 97.12 167 ILE A CA 1
ATOM 1324 C C . ILE A 1 167 ? 2.193 0.309 1.381 1.00 97.12 167 ILE A C 1
ATOM 1326 O O . ILE A 1 167 ? 2.726 -0.065 0.333 1.00 97.12 167 ILE A O 1
ATOM 1330 N N . CYS A 1 168 ? 2.723 0.114 2.583 1.00 96.81 168 CYS A N 1
ATOM 1331 C CA . CYS A 1 168 ? 3.903 -0.691 2.826 1.00 96.81 168 CYS A CA 1
ATOM 1332 C C . CYS A 1 168 ? 3.483 -2.151 3.002 1.00 96.81 168 CYS A C 1
ATOM 1334 O O . CYS A 1 168 ? 2.679 -2.493 3.874 1.00 96.81 168 CYS A O 1
ATOM 1336 N N . ILE A 1 169 ? 4.019 -3.015 2.145 1.00 95.69 169 ILE A N 1
ATOM 1337 C CA . ILE A 1 169 ? 3.798 -4.455 2.172 1.00 95.69 169 ILE A CA 1
ATOM 1338 C C . ILE A 1 169 ? 4.981 -5.088 2.903 1.00 95.69 169 ILE A C 1
ATOM 1340 O O . ILE A 1 169 ? 6.076 -5.209 2.350 1.00 95.69 169 ILE A O 1
ATOM 1344 N N . SER A 1 170 ? 4.760 -5.483 4.155 1.00 91.69 170 SER A N 1
ATOM 1345 C CA . SER A 1 170 ? 5.757 -6.128 5.008 1.00 91.69 170 SER A CA 1
ATOM 1346 C C . SER A 1 170 ? 5.611 -7.644 4.980 1.00 91.69 170 SER A C 1
ATOM 1348 O O . SER A 1 170 ? 4.508 -8.176 5.109 1.00 91.69 170 SER A O 1
ATOM 1350 N N . ARG A 1 171 ? 6.740 -8.358 4.920 1.00 87.31 171 ARG A N 1
ATOM 1351 C CA . ARG A 1 171 ? 6.754 -9.827 5.072 1.00 87.31 171 ARG A CA 1
ATOM 1352 C C . ARG A 1 171 ? 6.260 -10.299 6.435 1.00 87.31 171 ARG A C 1
ATOM 1354 O O . ARG A 1 171 ? 5.716 -11.389 6.540 1.00 87.31 171 ARG A O 1
ATOM 1361 N N . LYS A 1 172 ? 6.526 -9.508 7.475 1.00 86.88 172 LYS A N 1
ATOM 1362 C CA . LYS A 1 172 ? 6.293 -9.880 8.875 1.00 86.88 172 LYS A CA 1
ATOM 1363 C C . LYS A 1 172 ? 4.948 -9.380 9.385 1.00 86.88 172 LYS A C 1
ATOM 1365 O O . LYS A 1 172 ? 4.286 -10.074 10.144 1.00 86.88 172 LYS A O 1
ATOM 1370 N N . SER A 1 173 ? 4.580 -8.166 8.987 1.00 83.62 173 SER A N 1
ATOM 1371 C CA . SER A 1 173 ? 3.426 -7.454 9.543 1.00 83.62 173 SER A CA 1
ATOM 1372 C C . SER A 1 173 ? 2.261 -7.325 8.563 1.00 83.62 173 SER A C 1
ATOM 1374 O O . SER A 1 173 ? 1.245 -6.739 8.929 1.00 83.62 173 SER A O 1
ATOM 1376 N N . GLY A 1 174 ? 2.400 -7.820 7.332 1.00 91.50 174 GLY A N 1
ATOM 1377 C CA . GLY A 1 174 ? 1.405 -7.677 6.275 1.00 91.50 174 GLY A CA 1
ATOM 1378 C C . GLY A 1 174 ? 1.287 -6.239 5.792 1.00 91.50 174 GLY A C 1
ATOM 1379 O O . GLY A 1 174 ? 2.291 -5.553 5.592 1.00 91.50 174 GLY A O 1
ATOM 1380 N N . LEU A 1 175 ? 0.058 -5.779 5.577 1.00 95.69 175 LEU A N 1
ATOM 1381 C CA . LEU A 1 175 ? -0.199 -4.435 5.076 1.00 95.69 175 LEU A CA 1
ATOM 1382 C C . LEU A 1 175 ? -0.093 -3.383 6.187 1.00 95.69 175 LEU A C 1
ATOM 1384 O O . LEU A 1 175 ? -0.743 -3.492 7.231 1.00 95.69 175 LEU A O 1
ATOM 1388 N N . ILE A 1 176 ? 0.664 -2.321 5.919 1.00 96.38 176 ILE A N 1
ATOM 1389 C CA . ILE A 1 176 ? 0.718 -1.093 6.716 1.00 96.38 176 ILE A CA 1
ATOM 1390 C C . ILE A 1 176 ? 0.329 0.063 5.798 1.00 96.38 176 ILE A C 1
ATOM 1392 O O . ILE A 1 176 ? 0.969 0.294 4.776 1.00 96.38 176 ILE A O 1
ATOM 1396 N N . CYS A 1 177 ? -0.733 0.782 6.146 1.00 95.50 177 CYS A N 1
ATOM 1397 C CA . CYS A 1 177 ? -1.267 1.864 5.325 1.00 95.50 177 CYS A CA 1
ATOM 1398 C C . CYS A 1 177 ? -1.048 3.211 6.010 1.00 95.50 177 CYS A C 1
ATOM 1400 O O . CYS A 1 177 ? -1.434 3.385 7.165 1.00 95.50 177 CYS A O 1
ATOM 1402 N N . TYR A 1 178 ? -0.486 4.174 5.291 1.00 93.12 178 TYR A N 1
ATOM 1403 C CA . TYR A 1 178 ? -0.282 5.536 5.771 1.00 93.12 178 TYR A CA 1
ATOM 1404 C C . TYR A 1 178 ? -1.345 6.446 5.174 1.00 93.12 178 TYR A C 1
ATOM 1406 O O . TYR A 1 178 ? -1.458 6.572 3.951 1.00 93.12 178 TYR A O 1
ATOM 1414 N N . PHE A 1 179 ? -2.121 7.088 6.041 1.00 89.56 179 PHE A N 1
ATOM 1415 C CA . PHE A 1 179 ? -3.180 8.002 5.634 1.00 89.56 179 PHE A CA 1
ATOM 1416 C C . PHE A 1 179 ? -2.752 9.445 5.840 1.00 89.56 179 PHE A C 1
ATOM 1418 O O . PHE A 1 179 ? -2.328 9.811 6.932 1.00 89.56 179 PHE A O 1
ATOM 1425 N N . ASN A 1 180 ? -2.944 10.289 4.827 1.00 85.12 180 ASN A N 1
ATOM 1426 C CA . ASN A 1 180 ? -2.767 11.732 4.918 1.00 85.12 180 ASN A CA 1
ATOM 1427 C C . ASN A 1 180 ? -3.888 12.365 5.759 1.00 85.12 180 ASN A C 1
ATOM 1429 O O . ASN A 1 180 ? -4.885 12.902 5.250 1.00 85.12 180 ASN A O 1
ATOM 1433 N N . TRP A 1 181 ? -3.731 12.238 7.073 1.00 74.94 181 TRP A N 1
ATOM 1434 C CA . TRP A 1 181 ? -4.600 12.788 8.098 1.00 74.94 181 TRP A CA 1
ATOM 1435 C C . TRP A 1 181 ? -3.753 13.357 9.228 1.00 74.94 181 TRP A C 1
ATOM 1437 O O . TRP A 1 181 ? -3.002 12.587 9.812 1.00 74.94 181 TRP A O 1
ATOM 1447 N N . ALA A 1 182 ? -3.913 14.652 9.526 1.00 62.41 182 ALA A N 1
ATOM 1448 C CA . ALA A 1 182 ? -3.313 15.445 10.613 1.00 62.41 182 ALA A CA 1
ATOM 1449 C C . ALA A 1 182 ? -1.781 15.376 10.816 1.00 62.41 182 ALA A C 1
ATOM 1451 O O . ALA A 1 182 ? -1.215 16.436 11.010 1.00 62.41 182 ALA A O 1
ATOM 1452 N N . ASP A 1 183 ? -1.129 14.211 10.716 1.00 69.44 183 ASP A N 1
ATOM 1453 C CA . ASP A 1 183 ? 0.321 13.971 10.831 1.00 69.44 183 ASP A CA 1
ATOM 1454 C C . ASP A 1 183 ? 0.752 12.604 10.229 1.00 69.44 183 ASP A C 1
ATOM 1456 O O . ASP A 1 183 ? 1.676 11.962 10.715 1.00 69.44 183 ASP A O 1
ATOM 1460 N N . MET A 1 184 ? 0.089 12.127 9.165 1.00 81.56 184 MET A N 1
ATOM 1461 C CA . MET A 1 184 ? 0.322 10.791 8.576 1.00 81.56 184 MET A CA 1
ATOM 1462 C C . MET A 1 184 ? 0.146 9.642 9.585 1.00 81.56 184 MET A C 1
ATOM 1464 O O . MET A 1 184 ? 1.103 9.115 10.145 1.00 81.56 184 MET A O 1
ATOM 1468 N N . ILE A 1 185 ? -1.095 9.197 9.790 1.00 85.50 185 ILE A N 1
ATOM 1469 C CA . ILE A 1 185 ? -1.387 8.128 10.755 1.00 85.50 185 ILE A CA 1
ATOM 1470 C C . ILE A 1 185 ? -1.145 6.755 10.102 1.00 85.50 185 ILE A C 1
ATOM 1472 O O . ILE A 1 185 ? -1.818 6.434 9.113 1.00 85.50 185 ILE A O 1
ATOM 1476 N N . PRO A 1 186 ? -0.239 5.918 10.645 1.00 91.69 186 PRO A N 1
ATOM 1477 C CA . PRO A 1 186 ? -0.085 4.540 10.204 1.00 91.69 186 PRO A CA 1
ATOM 1478 C C . PRO A 1 186 ? -1.218 3.659 10.743 1.00 91.69 186 PRO A C 1
ATOM 1480 O O . PRO A 1 186 ? -1.585 3.711 11.922 1.00 91.69 186 PRO A O 1
ATOM 1483 N N . ILE A 1 187 ? -1.745 2.808 9.868 1.00 93.50 187 ILE A N 1
ATOM 1484 C CA . ILE A 1 187 ? -2.743 1.787 10.179 1.00 93.50 187 ILE A CA 1
ATOM 1485 C C . ILE A 1 187 ? -2.146 0.415 9.876 1.00 93.50 187 ILE A C 1
ATOM 1487 O O . ILE A 1 187 ? -1.852 0.097 8.722 1.00 93.50 187 ILE A O 1
ATOM 1491 N N . LEU A 1 188 ? -1.992 -0.411 10.909 1.00 94.81 188 LEU A N 1
ATOM 1492 C CA . LEU A 1 188 ? -1.584 -1.806 10.779 1.00 94.81 188 LEU A CA 1
ATOM 1493 C C . LEU A 1 188 ? -2.803 -2.624 10.346 1.00 94.81 188 LEU A C 1
ATOM 1495 O O . LEU A 1 188 ? -3.709 -2.865 11.140 1.00 94.81 188 LEU A O 1
ATOM 1499 N N . VAL A 1 189 ? -2.850 -3.026 9.079 1.00 95.19 189 VAL A N 1
ATOM 1500 C CA . VAL A 1 189 ? -3.959 -3.811 8.513 1.00 95.19 189 VAL A CA 1
ATOM 1501 C C . VAL A 1 189 ? -3.661 -5.311 8.608 1.00 95.19 189 VAL A C 1
ATOM 1503 O O . VAL A 1 189 ? -4.561 -6.105 8.880 1.00 95.19 189 VAL A O 1
ATOM 1506 N N . GLY A 1 190 ? -2.403 -5.729 8.466 1.00 91.88 190 GLY A N 1
ATOM 1507 C CA . GLY A 1 190 ? -2.028 -7.144 8.563 1.00 91.88 190 GLY A CA 1
ATOM 1508 C C . GLY A 1 190 ? -2.337 -7.946 7.307 1.00 91.88 190 GLY A C 1
ATOM 1509 O O . GLY A 1 190 ? -2.410 -7.393 6.212 1.00 91.88 190 GLY A O 1
ATOM 1510 N N . HIS A 1 191 ? -2.508 -9.255 7.477 1.00 88.75 191 HIS A N 1
ATOM 1511 C CA . HIS A 1 191 ? -2.776 -10.208 6.397 1.00 88.75 191 HIS A CA 1
ATOM 1512 C C . HIS A 1 191 ? -4.260 -10.582 6.345 1.00 88.75 191 HIS A C 1
ATOM 1514 O O . HIS A 1 191 ? -4.896 -10.676 7.395 1.00 88.75 191 HIS A O 1
ATOM 1520 N N . GLY A 1 192 ? -4.814 -10.825 5.154 1.00 88.88 192 GLY A N 1
ATOM 1521 C CA . GLY A 1 192 ? -6.148 -11.412 4.998 1.00 88.88 192 GLY A CA 1
ATOM 1522 C C . GLY A 1 192 ? -7.304 -10.629 5.641 1.00 88.88 192 GLY A C 1
ATOM 1523 O O . GLY A 1 192 ? -7.147 -9.519 6.157 1.00 88.88 192 GLY A O 1
ATOM 1524 N N . LEU A 1 193 ? -8.509 -11.213 5.569 1.00 89.38 193 LEU A N 1
ATOM 1525 C CA . LEU A 1 193 ? -9.773 -10.640 6.071 1.00 89.38 193 LEU A CA 1
ATOM 1526 C C . LEU A 1 193 ? -10.027 -9.187 5.623 1.00 89.38 193 LEU A C 1
ATOM 1528 O O . LEU A 1 193 ? -10.701 -8.412 6.306 1.00 89.38 193 LEU A O 1
ATOM 1532 N N . ILE A 1 194 ? -9.517 -8.820 4.444 1.00 92.81 194 ILE A N 1
ATOM 1533 C CA . ILE A 1 194 ? -9.457 -7.439 3.955 1.00 92.81 194 ILE A CA 1
ATOM 1534 C C . ILE A 1 194 ? -10.828 -6.757 3.977 1.00 92.81 194 ILE A C 1
ATOM 1536 O O . ILE A 1 194 ? -10.957 -5.644 4.478 1.00 92.81 194 ILE A O 1
ATOM 1540 N N . LYS A 1 195 ? -11.883 -7.447 3.531 1.00 91.62 195 LYS A N 1
ATOM 1541 C CA . LYS A 1 195 ? -13.248 -6.894 3.518 1.00 91.62 195 LYS A CA 1
ATOM 1542 C C . LYS A 1 195 ? -13.764 -6.523 4.910 1.00 91.62 195 LYS A C 1
ATOM 1544 O O . LYS A 1 195 ? -14.378 -5.470 5.073 1.00 91.62 195 LYS A O 1
ATOM 1549 N N . GLN A 1 196 ? -13.520 -7.382 5.901 1.00 91.69 196 GLN A N 1
ATOM 1550 C CA . GLN A 1 196 ? -13.951 -7.152 7.283 1.00 91.69 196 GLN A CA 1
ATOM 1551 C C . GLN A 1 196 ? -13.176 -5.982 7.891 1.00 91.69 196 GLN A C 1
ATOM 1553 O O . GLN A 1 196 ? -13.777 -5.070 8.453 1.00 91.69 196 GLN A O 1
ATOM 1558 N N . LYS A 1 197 ? -11.857 -5.943 7.672 1.00 93.94 197 LYS A N 1
ATOM 1559 C CA . LYS A 1 197 ? -10.984 -4.859 8.140 1.00 93.94 197 LYS A CA 1
ATOM 1560 C C . LYS A 1 197 ? -11.377 -3.510 7.548 1.00 93.94 197 LYS A C 1
ATOM 1562 O O . LYS A 1 197 ? -11.493 -2.530 8.279 1.00 93.94 197 LYS A O 1
ATOM 1567 N N . VAL A 1 198 ? -11.654 -3.456 6.243 1.00 94.56 198 VAL A N 1
ATOM 1568 C CA . VAL A 1 198 ? -12.142 -2.237 5.577 1.00 94.56 198 VAL A CA 1
ATOM 1569 C C . VAL A 1 198 ? -13.491 -1.803 6.146 1.00 94.56 198 VAL A C 1
ATOM 1571 O O . VAL A 1 198 ? -13.700 -0.610 6.358 1.00 94.56 198 VAL A O 1
ATOM 1574 N N . GLN A 1 199 ? -14.405 -2.736 6.423 1.00 92.88 199 GLN A N 1
ATOM 1575 C CA . GLN A 1 199 ? -15.690 -2.410 7.044 1.00 92.88 199 GLN A CA 1
ATOM 1576 C C . GLN A 1 199 ? -15.506 -1.797 8.438 1.00 92.88 199 GLN A C 1
ATOM 1578 O O . GLN A 1 199 ? -16.075 -0.739 8.707 1.00 92.88 199 GLN A O 1
ATOM 1583 N N . SER A 1 200 ? -14.685 -2.411 9.290 1.00 92.06 200 SER A N 1
ATOM 1584 C CA . SER A 1 200 ? -14.377 -1.892 10.627 1.00 92.06 200 SER A CA 1
ATOM 1585 C C . SER A 1 200 ? -13.721 -0.512 10.562 1.00 92.06 200 SER A C 1
ATOM 1587 O O . SER A 1 200 ? -14.129 0.396 11.285 1.00 92.06 200 SER A O 1
ATOM 1589 N N . LEU A 1 201 ? -12.761 -0.317 9.650 1.00 92.56 201 LEU A N 1
ATOM 1590 C CA . LEU A 1 201 ? -12.108 0.977 9.427 1.00 92.56 201 LEU A CA 1
ATOM 1591 C C . LEU A 1 201 ? -13.106 2.035 8.959 1.00 92.56 201 LEU A C 1
ATOM 1593 O O . LEU A 1 201 ? -13.141 3.125 9.522 1.00 92.56 201 LEU A O 1
ATOM 1597 N N . SER A 1 202 ? -13.961 1.705 7.993 1.00 91.69 202 SER A N 1
ATOM 1598 C CA . SER A 1 202 ? -14.965 2.638 7.470 1.00 91.69 202 SER A CA 1
ATOM 1599 C C . SER A 1 202 ? -15.889 3.136 8.584 1.00 91.69 202 SER A C 1
ATOM 1601 O O . SER A 1 202 ? -16.041 4.344 8.750 1.00 91.69 202 SER A O 1
ATOM 1603 N N . ILE A 1 203 ? -16.415 2.220 9.407 1.00 90.50 203 ILE A N 1
ATOM 1604 C CA . ILE A 1 203 ? -17.274 2.546 10.558 1.00 90.50 203 ILE A CA 1
ATOM 1605 C C . ILE A 1 203 ? -16.526 3.419 11.572 1.00 90.50 203 ILE A C 1
ATOM 1607 O O . ILE A 1 203 ? -17.063 4.417 12.052 1.00 90.50 203 ILE A O 1
ATOM 1611 N N . PHE A 1 204 ? -15.283 3.057 11.897 1.00 90.25 204 PHE A N 1
ATOM 1612 C CA . PHE A 1 204 ? -14.467 3.790 12.859 1.00 90.25 204 PHE A CA 1
ATOM 1613 C C . PHE A 1 204 ? -14.246 5.244 12.431 1.00 90.25 204 PHE A C 1
ATOM 1615 O O . PHE A 1 204 ? -14.487 6.158 13.221 1.00 90.25 204 PHE A O 1
ATOM 1622 N N . PHE A 1 205 ? -13.838 5.477 11.182 1.00 87.00 205 PHE A N 1
ATOM 1623 C CA . PHE A 1 205 ? -13.594 6.832 10.691 1.00 87.00 205 PHE A CA 1
ATOM 1624 C C . PHE A 1 205 ? -14.895 7.632 10.555 1.00 87.00 205 PHE A C 1
ATOM 1626 O O . PHE A 1 205 ? -14.947 8.777 10.996 1.00 87.00 205 PHE A O 1
ATOM 1633 N N . GLU A 1 206 ? -15.982 7.038 10.061 1.00 86.44 206 GLU A N 1
ATOM 1634 C CA . GLU A 1 206 ? -17.284 7.721 10.001 1.00 86.44 206 GLU A CA 1
ATOM 1635 C C . GLU A 1 206 ? -17.752 8.238 11.368 1.00 86.44 206 GLU A C 1
ATOM 1637 O O . GLU A 1 206 ? -18.293 9.341 11.466 1.00 86.44 206 GLU A O 1
ATOM 1642 N N . GLN A 1 207 ? -17.520 7.467 12.432 1.00 86.69 207 GLN A N 1
ATOM 1643 C CA . GLN A 1 207 ? -17.983 7.815 13.773 1.00 86.69 207 GLN A CA 1
ATOM 1644 C C . GLN A 1 207 ? -17.018 8.725 14.536 1.00 86.69 207 GLN A C 1
ATOM 1646 O O . GLN A 1 207 ? -17.461 9.571 15.314 1.00 86.69 207 GLN A O 1
ATOM 1651 N N . LEU A 1 208 ? -15.706 8.552 14.354 1.00 82.31 208 LEU A N 1
ATOM 1652 C CA . LEU A 1 208 ? -14.710 9.119 15.268 1.00 82.31 208 LEU A CA 1
ATOM 1653 C C . LEU A 1 208 ? -13.839 10.210 14.649 1.00 82.31 208 LEU A C 1
ATOM 1655 O O . LEU A 1 208 ? -13.204 10.955 15.398 1.00 82.31 208 LEU A O 1
ATOM 1659 N N . THR A 1 209 ? -13.860 10.394 13.327 1.00 76.12 209 THR A N 1
ATOM 1660 C CA . THR A 1 209 ? -13.067 11.427 12.642 1.00 76.12 209 THR A CA 1
ATOM 1661 C C . THR A 1 209 ? -13.282 12.835 13.208 1.00 76.12 209 THR A C 1
ATOM 1663 O O . THR A 1 209 ? -12.320 13.576 13.380 1.00 76.12 209 THR A O 1
ATOM 1666 N N . ASN A 1 210 ? -14.520 13.205 13.549 1.00 76.56 210 ASN A N 1
ATOM 1667 C CA . ASN A 1 210 ? -14.850 14.564 14.004 1.00 76.56 210 ASN A CA 1
ATOM 1668 C C . ASN A 1 210 ? -14.697 14.769 15.520 1.00 76.56 210 ASN A C 1
ATOM 1670 O O . ASN A 1 210 ? -15.061 15.820 16.041 1.00 76.56 210 ASN A O 1
ATOM 1674 N N . THR A 1 211 ? -14.198 13.767 16.245 1.00 81.12 211 THR A N 1
ATOM 1675 C CA . THR A 1 211 ? -14.113 13.807 17.715 1.00 81.12 211 THR A CA 1
ATOM 1676 C C . THR A 1 211 ? -12.788 14.366 18.238 1.00 81.12 211 THR A C 1
ATOM 1678 O O . THR A 1 211 ? -12.638 14.522 19.446 1.00 81.12 211 THR A O 1
ATOM 1681 N N . GLY A 1 212 ? -11.813 14.631 17.357 1.00 77.88 212 GLY A N 1
ATOM 1682 C CA . GLY A 1 212 ? -10.437 14.995 17.731 1.00 77.88 212 GLY A CA 1
ATOM 1683 C C . GLY A 1 212 ? -9.610 13.820 18.274 1.00 77.88 212 GLY A C 1
ATOM 1684 O O . GLY A 1 212 ? -8.445 13.978 18.621 1.00 77.88 212 GLY A O 1
ATOM 1685 N N . LEU A 1 213 ? -10.177 12.607 18.334 1.00 80.25 213 LEU A N 1
ATOM 1686 C CA . LEU A 1 213 ? -9.489 11.409 18.830 1.00 80.25 213 LEU A CA 1
ATOM 1687 C C . LEU A 1 213 ? -8.216 11.083 18.028 1.00 80.25 213 LEU A C 1
ATOM 1689 O O . LEU A 1 213 ? -7.235 10.586 18.586 1.00 80.25 213 LEU A O 1
ATOM 1693 N N . LEU A 1 214 ? -8.235 11.371 16.726 1.00 80.56 214 LEU A N 1
ATOM 1694 C CA . LEU A 1 214 ? -7.119 11.120 15.816 1.00 80.56 214 LEU A CA 1
ATOM 1695 C C . LEU A 1 214 ? -5.924 12.052 16.062 1.00 80.56 214 LEU A C 1
ATOM 1697 O O . LEU A 1 214 ? -4.798 11.639 15.811 1.00 80.56 214 LEU A O 1
ATOM 1701 N N . ASP A 1 215 ? -6.138 13.236 16.640 1.00 79.94 215 ASP A N 1
ATOM 1702 C CA . ASP A 1 215 ? -5.102 14.270 16.816 1.00 79.94 215 ASP A CA 1
ATOM 1703 C C . ASP A 1 215 ? -4.008 13.859 17.820 1.00 79.94 215 ASP A C 1
ATOM 1705 O O . ASP A 1 215 ? -2.921 14.430 17.865 1.00 79.94 215 ASP A O 1
ATOM 1709 N N . HIS A 1 216 ? -4.281 12.844 18.641 1.00 80.75 216 HIS A N 1
ATOM 1710 C CA . HIS A 1 216 ? -3.335 12.288 19.614 1.00 80.75 216 HIS A CA 1
ATOM 1711 C C . HIS A 1 216 ? -3.020 10.813 19.350 1.00 80.75 216 HIS A C 1
ATOM 1713 O O . HIS A 1 216 ? -2.542 10.105 20.241 1.00 80.75 216 HIS A O 1
ATOM 1719 N N . THR A 1 217 ? -3.326 10.323 18.149 1.00 84.88 217 THR A N 1
ATOM 1720 C CA . THR A 1 217 ? -3.135 8.921 17.777 1.00 84.88 217 THR A CA 1
ATOM 1721 C C . THR A 1 217 ? -1.757 8.710 17.162 1.00 84.88 217 THR A C 1
ATOM 1723 O O . THR A 1 217 ? -1.411 9.339 16.170 1.00 84.88 217 THR A O 1
ATOM 1726 N N . ARG A 1 218 ? -0.991 7.777 17.735 1.00 86.25 218 ARG A N 1
ATOM 1727 C CA . ARG A 1 218 ? 0.287 7.310 17.187 1.00 86.25 218 ARG A CA 1
ATOM 1728 C C . ARG A 1 218 ? 0.073 6.358 16.017 1.00 86.25 218 ARG A C 1
ATOM 1730 O O . ARG A 1 218 ? 0.752 6.463 15.007 1.00 86.25 218 ARG A O 1
ATOM 1737 N N . TYR A 1 219 ? -0.825 5.390 16.193 1.00 89.56 219 TYR A N 1
ATOM 1738 C CA . TYR A 1 219 ? -1.197 4.422 15.164 1.00 89.56 219 TYR A CA 1
ATOM 1739 C C . TYR A 1 219 ? -2.544 3.770 15.480 1.00 89.56 219 TYR A C 1
ATOM 1741 O O . TYR A 1 219 ? -3.001 3.762 16.632 1.00 89.56 219 TYR A O 1
ATOM 1749 N N . LEU A 1 220 ? -3.145 3.181 14.449 1.00 91.38 220 LEU A N 1
ATOM 1750 C CA . LEU A 1 220 ? -4.303 2.299 14.563 1.00 91.38 220 LEU A CA 1
ATOM 1751 C C . LEU A 1 220 ? -3.893 0.869 14.210 1.00 91.38 220 LEU A C 1
ATOM 1753 O O . LEU A 1 220 ? -3.130 0.650 13.274 1.00 91.38 220 LEU A O 1
ATOM 1757 N N . ASP A 1 221 ? -4.407 -0.108 14.941 1.00 92.56 221 ASP A N 1
ATOM 1758 C CA . ASP A 1 221 ? -4.212 -1.525 14.651 1.00 92.56 221 ASP A CA 1
ATOM 1759 C C . ASP A 1 221 ? -5.560 -2.169 14.336 1.00 92.56 221 ASP A C 1
ATOM 1761 O O . ASP A 1 221 ? -6.435 -2.259 15.196 1.00 92.56 221 ASP A O 1
ATOM 1765 N N . ALA A 1 222 ? -5.723 -2.569 13.078 1.00 93.38 222 ALA A N 1
ATOM 1766 C CA . ALA A 1 222 ? -6.924 -3.170 12.514 1.00 93.38 222 ALA A CA 1
ATOM 1767 C C . ALA A 1 222 ? -6.720 -4.654 12.166 1.00 93.38 222 ALA A C 1
ATOM 1769 O O . ALA A 1 222 ? -7.528 -5.245 11.446 1.00 93.38 222 ALA A O 1
ATOM 1770 N N . ARG A 1 223 ? -5.643 -5.284 12.652 1.00 89.81 223 ARG A N 1
ATOM 1771 C CA . ARG A 1 223 ? -5.319 -6.678 12.307 1.00 89.81 223 ARG A CA 1
ATOM 1772 C C . ARG A 1 223 ? -6.361 -7.672 12.799 1.00 89.81 223 ARG A C 1
ATOM 1774 O O . ARG A 1 223 ? -6.578 -8.676 12.137 1.00 89.81 223 ARG A O 1
ATOM 1781 N N . LEU A 1 224 ? -7.060 -7.333 13.881 1.00 80.94 224 LEU A N 1
ATOM 1782 C CA . LEU A 1 224 ? -8.079 -8.161 14.529 1.00 80.94 224 LEU A CA 1
ATOM 1783 C C . LEU A 1 224 ? -9.399 -8.278 13.741 1.00 80.94 224 LEU A C 1
ATOM 1785 O O . LEU A 1 224 ? -10.329 -8.914 14.219 1.00 80.94 224 LEU A O 1
ATOM 1789 N N . GLY A 1 225 ? -9.515 -7.678 12.551 1.00 76.19 225 GLY A N 1
ATOM 1790 C CA . GLY A 1 225 ? -10.687 -7.830 11.681 1.00 76.19 225 GLY A CA 1
ATOM 1791 C C . GLY A 1 225 ? -11.889 -6.992 12.121 1.00 76.19 225 GLY A C 1
ATOM 1792 O O . GLY A 1 225 ? -12.268 -6.044 11.432 1.00 76.19 225 GLY A O 1
ATOM 1793 N N . ASP A 1 226 ? -12.482 -7.323 13.267 1.00 81.06 226 ASP A N 1
ATOM 1794 C CA . ASP A 1 226 ? -13.694 -6.704 13.828 1.00 81.06 226 ASP A CA 1
ATOM 1795 C C . ASP A 1 226 ? -13.404 -5.565 14.822 1.00 81.06 226 ASP A C 1
ATOM 1797 O O . ASP A 1 226 ? -14.313 -4.855 15.257 1.00 81.06 226 ASP A O 1
ATOM 1801 N N . ARG A 1 227 ? -12.134 -5.384 15.196 1.00 83.00 227 ARG A N 1
ATOM 1802 C CA . ARG A 1 227 ? -11.692 -4.428 16.216 1.00 83.00 227 ARG A CA 1
ATOM 1803 C C . ARG A 1 227 ? -10.586 -3.534 15.696 1.00 83.00 227 ARG A C 1
ATOM 1805 O O . ARG A 1 227 ? -9.713 -3.968 14.949 1.00 83.00 227 ARG A O 1
ATOM 1812 N N . ILE A 1 228 ? -10.607 -2.292 16.173 1.00 89.75 228 ILE A N 1
ATOM 1813 C CA . ILE A 1 228 ? -9.543 -1.316 15.954 1.00 89.75 228 ILE A CA 1
ATOM 1814 C C . ILE A 1 228 ? -8.990 -0.902 17.309 1.00 89.75 228 ILE A C 1
ATOM 1816 O O . ILE A 1 228 ? -9.711 -0.365 18.153 1.00 89.75 228 ILE A O 1
ATOM 1820 N N . VAL A 1 229 ? -7.703 -1.162 17.516 1.00 90.06 229 VAL A N 1
ATOM 1821 C CA . VAL A 1 229 ? -6.972 -0.722 18.703 1.00 90.06 229 VAL A CA 1
ATOM 1822 C C . VAL A 1 229 ? -6.295 0.600 18.378 1.00 90.06 229 VAL A C 1
ATOM 1824 O O . VAL A 1 229 ? -5.569 0.721 17.395 1.00 90.06 229 VAL A O 1
ATOM 1827 N N . LEU A 1 230 ? -6.527 1.600 19.221 1.00 89.75 230 LEU A N 1
ATOM 1828 C CA . LEU A 1 230 ? -5.921 2.916 19.086 1.00 89.75 230 LEU A CA 1
ATOM 1829 C C . LEU A 1 230 ? -4.777 3.062 20.082 1.00 89.75 230 LEU A C 1
ATOM 1831 O O . LEU A 1 230 ? -4.984 2.952 21.295 1.00 89.75 230 LEU A O 1
ATOM 1835 N N . LYS A 1 231 ? -3.579 3.371 19.582 1.00 87.88 231 LYS A N 1
ATOM 1836 C CA . LYS A 1 231 ? -2.440 3.736 20.425 1.00 87.88 231 LYS A CA 1
ATOM 1837 C C . LYS A 1 231 ? -2.229 5.242 20.378 1.00 87.88 231 LYS A C 1
ATOM 1839 O O . LYS A 1 231 ? -2.164 5.824 19.302 1.00 87.88 231 LYS A O 1
ATOM 1844 N N . ARG A 1 232 ? -2.106 5.874 21.546 1.00 84.75 232 ARG A N 1
ATOM 1845 C CA . ARG A 1 232 ? -1.885 7.322 21.668 1.00 84.75 232 ARG A CA 1
ATOM 1846 C C . ARG A 1 232 ? -0.405 7.678 21.756 1.00 84.75 232 ARG A C 1
ATOM 1848 O O . ARG A 1 232 ? 0.399 6.849 22.190 1.00 84.75 232 ARG A O 1
ATOM 1855 N N . ASN A 1 233 ? -0.086 8.908 21.366 1.00 75.94 233 ASN A N 1
ATOM 1856 C CA . ASN A 1 233 ? 1.178 9.548 21.716 1.00 75.94 233 ASN A CA 1
ATOM 1857 C C . ASN A 1 233 ? 1.201 9.749 23.241 1.00 75.94 233 ASN A C 1
ATOM 1859 O O . ASN A 1 233 ? 0.210 10.217 23.807 1.00 75.94 233 ASN A O 1
ATOM 1863 N N . SER A 1 234 ? 2.274 9.291 23.891 1.00 62.00 234 SER A N 1
ATOM 1864 C CA . SER A 1 234 ? 2.491 9.464 25.334 1.00 62.00 234 SER A CA 1
ATOM 1865 C C . SER A 1 234 ? 2.829 10.907 25.681 1.00 62.00 234 SER A C 1
ATOM 1867 O O . SER A 1 234 ? 3.523 11.546 24.860 1.00 62.00 234 SER A O 1
#

Secondary structure (DSSP, 8-state):
--HHHHHHHHHHHHHHHHHHHHHHHHHHHHHHHHHHHHHHHHHHHHHHTTGGG-------HHHHHHHHT-EETTSHHHHHHTSS-BS-----EEEESSSEEEE-TT-BEEPPPTTS-----PEEESTT-EEETTTTEEESHHHHHHHHHHHHHHHH-HHHHTTEEEEEEETTTEEEEEE-SSS-EEEEEESS-HHHHHHHHHHHHHHHGGGTGGGGEEEEE-TTSS--EEEEP-

Foldseek 3Di:
DPVVVVVVVVVVVVVVVVVVVVVVVVVVVVVVVVVVVVVVVVVLVVVVVVVVQPPDDDPPVVQVVVVVQKDWCPDPLVVVLCPPAAADDDFQAWEDDVHIWGADLQFGTYDDDPPDDDDQHAYEAERQFIDDSVVRGTDHQLSNLVSCLLVLLCVLPVVFSSQFHYWYAYPRQRTWTFGNDQPTAIERQGHDLSNLLSVQVSVCCVVCVPVCLVNFFNYWYSPNSNDIDTDGDD

pLDDT: mean 79.99, std 16.54, range [38.44, 97.19]